Protein AF-A0A9P5TQJ9-F1 (afdb_monomer)

pLDDT: mean 86.3, std 13.26, range [35.81, 98.31]

Radius of gyration: 20.17 Å; Cα contacts (8 Å, |Δi|>4): 856; chains: 1; bounding box: 56×50×50 Å

Mean predicted aligned error: 6.72 Å

Solvent-accessible surface area (backbone atoms only — not comparable to full-atom values): 18421 Å² total; per-residue (Å²): 131,64,46,36,94,68,58,74,77,64,55,77,52,67,45,72,40,75,73,76,67,85,83,58,85,72,70,87,75,67,62,39,97,83,69,62,60,74,38,77,38,71,41,44,73,37,80,59,62,85,91,65,59,46,37,65,72,21,63,38,71,38,79,60,60,97,78,39,57,17,37,34,40,31,30,25,38,18,59,87,44,38,32,36,39,35,28,37,30,38,52,76,47,65,51,38,33,37,46,70,48,60,42,63,50,85,69,30,60,35,52,43,19,46,42,73,80,49,84,53,27,29,39,30,14,16,46,39,72,51,66,70,64,30,69,74,66,68,51,47,60,5,31,30,19,36,39,34,45,40,64,83,90,38,57,51,75,58,23,54,67,46,73,47,78,22,37,74,55,42,45,46,22,27,27,85,46,33,10,18,43,95,70,16,26,39,37,35,56,41,68,40,89,90,76,58,29,51,78,43,75,77,48,71,48,79,50,84,27,29,38,34,30,58,36,79,31,61,35,63,85,74,55,78,64,63,26,38,27,38,6,11,27,64,50,66,71,33,46,55,34,41,76,65,68,42,88,89,49,51,22,33,18,37,26,32,34,40,37,59,31,94,86,40,83,64,62,46,58,78,48,29,77,89,39,97,76,30,58,39,82,69,36,83,50,52,41,69,36,32,40,53,39,72,76,46,77,31,69,13,43,56,94,79,72,31,52,22,32,24,37,38,39,48,59,41,43,86,76,52,34,34,39,36,32,26,63,90,29,92,77,43,63,48,79,49,69,64,78,80,77,80,126

Structure (mmCIF, N/CA/C/O backbone):
data_AF-A0A9P5TQJ9-F1
#
_entry.id   AF-A0A9P5TQJ9-F1
#
loop_
_atom_site.group_PDB
_atom_site.id
_atom_site.type_symbol
_atom_site.label_atom_id
_atom_site.label_alt_id
_atom_site.label_comp_id
_atom_site.label_asym_id
_atom_site.label_entity_id
_atom_site.label_seq_id
_atom_site.pdbx_PDB_ins_code
_atom_site.Cartn_x
_atom_site.Cartn_y
_atom_site.Cartn_z
_atom_site.occupancy
_atom_site.B_iso_or_equiv
_atom_site.auth_seq_id
_atom_site.auth_comp_id
_atom_site.auth_asym_id
_atom_site.auth_atom_id
_atom_site.pdbx_PDB_model_num
ATOM 1 N N . MET A 1 1 ? 7.066 -13.370 4.641 1.00 54.25 1 MET A N 1
ATOM 2 C CA . MET A 1 1 ? 7.921 -12.412 3.909 1.00 54.25 1 MET A CA 1
ATOM 3 C C . MET A 1 1 ? 8.909 -13.192 3.064 1.00 54.25 1 MET A C 1
ATOM 5 O O . MET A 1 1 ? 9.333 -14.256 3.507 1.00 54.25 1 MET A O 1
ATOM 9 N N . GLY A 1 2 ? 9.143 -12.746 1.828 1.00 53.50 2 GLY A N 1
ATOM 10 C CA . GLY A 1 2 ? 9.875 -13.510 0.815 1.00 53.50 2 GLY A CA 1
ATOM 11 C C . GLY A 1 2 ? 11.379 -13.680 1.097 1.00 53.50 2 GLY A C 1
ATOM 12 O O . GLY A 1 2 ? 11.875 -13.191 2.112 1.00 53.50 2 GLY A O 1
ATOM 13 N N . PRO A 1 3 ? 12.120 -14.342 0.191 1.00 61.22 3 PRO A N 1
ATOM 14 C CA . PRO A 1 3 ? 11.622 -15.013 -1.011 1.00 61.22 3 PRO A CA 1
ATOM 15 C C . PRO A 1 3 ? 10.726 -16.222 -0.696 1.00 61.22 3 PRO A C 1
ATOM 17 O O . PRO A 1 3 ? 10.911 -16.914 0.307 1.00 61.22 3 PRO A O 1
ATOM 20 N N . LEU A 1 4 ? 9.720 -16.462 -1.538 1.00 65.81 4 LEU A N 1
ATOM 21 C CA . LEU A 1 4 ? 8.783 -17.572 -1.348 1.00 65.81 4 LEU A CA 1
ATOM 22 C C . LEU A 1 4 ? 9.455 -18.921 -1.629 1.00 65.81 4 LEU A C 1
ATOM 24 O O . LEU A 1 4 ? 10.101 -19.095 -2.660 1.00 65.81 4 LEU A O 1
ATOM 28 N N . LYS A 1 5 ? 9.260 -19.892 -0.724 1.00 70.12 5 LYS A N 1
ATOM 29 C CA . LYS A 1 5 ? 9.723 -21.279 -0.920 1.00 70.12 5 LYS A CA 1
ATOM 30 C C . LYS A 1 5 ? 8.962 -21.985 -2.043 1.00 70.12 5 LYS A C 1
ATOM 32 O O . LYS A 1 5 ? 9.574 -22.726 -2.804 1.00 70.12 5 LYS A O 1
ATOM 37 N N . ASP A 1 6 ? 7.655 -21.741 -2.133 1.00 79.12 6 ASP A N 1
ATOM 38 C CA . ASP A 1 6 ? 6.818 -22.147 -3.261 1.00 79.12 6 ASP A CA 1
ATOM 39 C C . ASP A 1 6 ? 6.126 -20.904 -3.842 1.00 79.12 6 ASP A C 1
ATOM 41 O O . ASP A 1 6 ? 5.264 -20.318 -3.183 1.00 79.12 6 ASP A O 1
ATOM 45 N N . PRO A 1 7 ? 6.525 -20.452 -5.040 1.00 79.56 7 PRO A N 1
ATOM 46 C CA . PRO A 1 7 ? 5.899 -19.331 -5.727 1.00 79.56 7 PRO A CA 1
ATOM 47 C C . PRO A 1 7 ? 4.643 -19.745 -6.520 1.00 79.56 7 PRO A C 1
ATOM 49 O O . PRO A 1 7 ? 4.147 -18.973 -7.340 1.00 79.56 7 PRO A O 1
ATOM 52 N N . ASN A 1 8 ? 4.115 -20.957 -6.343 1.00 84.19 8 ASN A N 1
ATOM 53 C CA . ASN A 1 8 ? 2.873 -21.368 -6.989 1.00 84.19 8 ASN A CA 1
ATOM 54 C C . ASN A 1 8 ? 1.696 -21.361 -5.999 1.00 84.19 8 ASN A C 1
ATOM 56 O O . ASN A 1 8 ? 1.835 -21.860 -4.885 1.00 84.19 8 ASN A O 1
ATOM 60 N N . PRO A 1 9 ? 0.515 -20.853 -6.407 1.00 85.50 9 PRO A N 1
ATOM 61 C CA . PRO A 1 9 ? 0.234 -20.170 -7.673 1.00 85.50 9 PRO A CA 1
ATOM 62 C C . PRO A 1 9 ? 0.862 -18.765 -7.741 1.00 85.50 9 PRO A C 1
ATOM 64 O O . PRO A 1 9 ? 1.217 -18.163 -6.728 1.00 85.50 9 PRO A O 1
ATOM 67 N N . ARG A 1 10 ? 0.962 -18.216 -8.959 1.00 88.38 10 ARG A N 1
ATOM 68 C CA . ARG A 1 10 ? 1.322 -16.804 -9.153 1.00 88.38 10 ARG A CA 1
ATOM 69 C C . ARG A 1 10 ? 0.185 -15.906 -8.671 1.00 88.38 10 ARG A C 1
ATOM 71 O O . ARG A 1 10 ? -0.985 -16.189 -8.936 1.00 88.38 10 ARG A O 1
ATOM 78 N N . GLY A 1 11 ? 0.546 -14.796 -8.045 1.00 90.44 11 GLY A N 1
ATOM 79 C CA . GLY A 1 11 ? -0.356 -13.692 -7.758 1.00 90.44 11 GLY A CA 1
ATOM 80 C C . GLY A 1 11 ? -0.853 -12.986 -9.024 1.00 90.44 11 GLY A C 1
ATOM 81 O O . GLY A 1 11 ? -0.686 -13.438 -10.164 1.00 90.44 11 GLY A O 1
ATOM 82 N N . GLY A 1 12 ? -1.503 -11.847 -8.830 1.00 93.25 12 GLY A N 1
ATOM 83 C CA . GLY A 1 12 ? -2.049 -11.053 -9.922 1.00 93.25 12 GLY A CA 1
ATOM 84 C C . GLY A 1 12 ? -2.355 -9.632 -9.490 1.00 93.25 12 GLY A C 1
ATOM 85 O O . GLY A 1 12 ? -2.209 -9.280 -8.325 1.00 93.25 12 GLY A O 1
ATOM 86 N N . LEU A 1 13 ? -2.778 -8.828 -10.458 1.00 95.25 13 LEU A N 1
ATOM 87 C CA . LEU A 1 13 ? -3.356 -7.513 -10.221 1.00 95.25 13 LEU A CA 1
ATOM 88 C C . LEU A 1 13 ? -4.794 -7.518 -10.733 1.00 95.25 13 LEU A C 1
ATOM 90 O O . LEU A 1 13 ? -5.116 -8.223 -11.695 1.00 95.25 13 LEU A O 1
ATOM 94 N N . TRP A 1 14 ? -5.649 -6.721 -10.103 1.00 94.31 14 TRP A N 1
ATOM 95 C CA . TRP A 1 14 ? -7.042 -6.557 -10.497 1.00 94.31 14 TRP A CA 1
ATOM 96 C C . TRP A 1 14 ? -7.367 -5.075 -10.643 1.00 94.31 14 TRP A C 1
ATOM 98 O O . TRP A 1 14 ? -6.961 -4.255 -9.826 1.00 94.31 14 TRP A O 1
ATOM 108 N N . LEU A 1 15 ? -8.119 -4.749 -11.688 1.00 93.31 15 LEU A N 1
ATOM 109 C CA . LEU A 1 15 ? -8.736 -3.452 -11.902 1.00 93.31 15 LEU A CA 1
ATOM 110 C C . LEU A 1 15 ? -10.174 -3.513 -11.386 1.00 93.31 15 LEU A C 1
ATOM 112 O O . LEU A 1 15 ? -10.964 -4.324 -11.867 1.00 93.31 15 LEU A O 1
ATOM 116 N N . TYR A 1 16 ? -10.527 -2.635 -10.455 1.00 90.88 16 TYR A N 1
ATOM 117 C CA . TYR A 1 16 ? -11.914 -2.399 -10.069 1.00 90.88 16 TYR A CA 1
ATOM 118 C C . TYR A 1 16 ? -12.343 -1.024 -10.566 1.00 90.88 16 TYR A C 1
ATOM 120 O O . TYR A 1 16 ? -11.619 -0.045 -10.398 1.00 90.88 16 TYR A O 1
ATOM 128 N N . VAL A 1 17 ? -13.528 -0.949 -11.166 1.00 87.31 17 VAL A N 1
ATOM 129 C CA . VAL A 1 17 ? -14.106 0.307 -11.643 1.00 87.31 17 VAL A CA 1
ATOM 130 C C . VAL A 1 17 ? -15.486 0.477 -11.020 1.00 87.31 17 VAL A C 1
ATOM 132 O O . VAL A 1 17 ? -16.352 -0.348 -11.300 1.00 87.31 17 VAL A O 1
ATOM 135 N N . PRO A 1 18 ? -15.729 1.503 -10.190 1.00 84.62 18 PRO A N 1
ATOM 136 C CA . PRO A 1 18 ? -17.051 1.728 -9.616 1.00 84.62 18 PRO A CA 1
ATOM 137 C C . PRO A 1 18 ? -18.048 2.213 -10.673 1.00 84.62 18 PRO A C 1
ATOM 139 O O . PRO A 1 18 ? -17.688 2.956 -11.589 1.00 84.62 18 PRO A O 1
ATOM 142 N N . SER A 1 19 ? -19.321 1.844 -10.522 1.00 79.44 19 SER A N 1
ATOM 143 C CA . SER A 1 19 ? -20.393 2.511 -11.273 1.00 79.44 19 SER A CA 1
ATOM 144 C C . SER A 1 19 ? -20.504 3.970 -10.832 1.00 79.44 19 SER A C 1
ATOM 146 O O . SER A 1 19 ? -20.516 4.250 -9.632 1.00 79.44 19 SER A O 1
ATOM 148 N N . ARG A 1 20 ? -20.622 4.895 -11.789 1.00 70.75 20 ARG A N 1
ATOM 149 C CA . ARG A 1 20 ? -20.921 6.309 -11.519 1.00 70.75 20 ARG A CA 1
ATOM 150 C C . ARG A 1 20 ? -22.406 6.595 -11.726 1.00 70.75 20 ARG A C 1
ATOM 152 O O . ARG A 1 20 ? -23.058 5.942 -12.543 1.00 70.75 20 ARG A O 1
ATOM 159 N N . ASN A 1 21 ? -22.946 7.548 -10.970 1.00 60.72 21 ASN A N 1
ATOM 160 C CA . ASN A 1 21 ? -24.346 7.941 -11.095 1.00 60.72 21 ASN A CA 1
ATOM 161 C C . ASN A 1 21 ? -24.578 8.631 -12.447 1.00 60.72 21 ASN A C 1
ATOM 163 O O . ASN A 1 21 ? -23.788 9.465 -12.878 1.00 60.72 21 ASN A O 1
ATOM 167 N N . ALA A 1 22 ? -25.697 8.317 -13.105 1.00 48.84 22 ALA A N 1
ATOM 168 C CA . ALA A 1 22 ? -26.040 8.830 -14.438 1.00 48.84 22 ALA A CA 1
ATOM 169 C C . ALA A 1 22 ? -26.200 10.368 -14.522 1.00 48.84 22 ALA A C 1
ATOM 171 O O . ALA A 1 22 ? -26.330 10.910 -15.617 1.00 48.84 22 ALA A O 1
ATOM 172 N N . SER A 1 23 ? -26.213 11.065 -13.382 1.00 48.12 23 SER A N 1
ATOM 173 C CA . SER A 1 23 ? -26.267 12.526 -13.275 1.00 48.12 23 SER A CA 1
ATOM 174 C C . SER A 1 23 ? -24.956 13.225 -13.650 1.00 48.12 23 SER A C 1
ATOM 176 O O . SER A 1 23 ? -24.989 14.408 -13.990 1.00 48.12 23 SER A O 1
ATOM 178 N N . ASP A 1 24 ? -23.828 12.510 -13.657 1.00 52.50 24 ASP A N 1
ATOM 179 C CA . ASP A 1 24 ? -22.530 13.040 -14.084 1.00 52.50 24 ASP A CA 1
ATOM 180 C C . ASP A 1 24 ? -22.431 12.924 -15.612 1.00 52.50 24 ASP A C 1
ATOM 182 O O . ASP A 1 24 ? -21.829 12.007 -16.172 1.00 52.50 24 ASP A O 1
ATOM 186 N N . GLY A 1 25 ? -23.134 13.831 -16.298 1.00 42.53 25 GLY A N 1
ATOM 187 C CA . GLY A 1 25 ? -23.476 13.806 -17.728 1.00 42.53 25 GLY A CA 1
ATOM 188 C C . GLY A 1 25 ? -22.327 13.847 -18.750 1.00 42.53 25 GLY A C 1
ATOM 189 O O . GLY A 1 25 ? -22.516 14.389 -19.835 1.00 42.53 25 GLY A O 1
ATOM 190 N N . ASN A 1 26 ? -21.150 13.294 -18.447 1.00 47.53 26 ASN A N 1
ATOM 191 C CA . ASN A 1 26 ? -20.015 13.196 -19.371 1.00 47.53 26 ASN A CA 1
ATOM 192 C C . ASN A 1 26 ? -19.161 11.910 -19.239 1.00 47.53 26 ASN A C 1
ATOM 194 O O . ASN A 1 26 ? -18.143 11.780 -19.922 1.00 47.53 26 ASN A O 1
ATOM 198 N N . ASP A 1 27 ? -19.555 10.942 -18.406 1.00 47.06 27 ASP A N 1
ATOM 199 C CA . ASP A 1 27 ? -18.622 9.927 -17.882 1.00 47.06 27 ASP A CA 1
ATOM 200 C C . ASP A 1 27 ? -18.473 8.617 -18.670 1.00 47.06 27 ASP A C 1
ATOM 202 O O . ASP A 1 27 ? -17.636 7.774 -18.343 1.00 47.06 27 ASP A O 1
ATOM 206 N N . SER A 1 28 ? -19.183 8.444 -19.784 1.00 45.28 28 SER A N 1
ATOM 207 C CA . SER A 1 28 ? -19.053 7.248 -20.630 1.00 45.28 28 SER A CA 1
ATOM 208 C C . SER A 1 28 ? -17.790 7.226 -21.511 1.00 45.28 28 SER A C 1
ATOM 210 O O . SER A 1 28 ? -17.712 6.423 -22.439 1.00 45.28 28 SER A O 1
ATOM 212 N N . LYS A 1 29 ? -16.816 8.124 -21.291 1.00 49.47 29 LYS A N 1
ATOM 213 C CA . LYS A 1 29 ? -15.709 8.367 -22.238 1.00 49.47 29 LYS A CA 1
ATOM 214 C C . LYS A 1 29 ? -14.345 7.782 -21.860 1.00 49.47 29 LYS A C 1
ATOM 216 O O . LYS A 1 29 ? -13.465 7.781 -22.716 1.00 49.47 29 LYS A O 1
ATOM 221 N N . TYR A 1 30 ? -14.161 7.275 -20.639 1.00 50.28 30 TYR A N 1
ATOM 222 C CA . TYR A 1 30 ? -12.831 6.852 -20.155 1.00 50.28 30 TYR A CA 1
ATOM 223 C C . TYR A 1 30 ? -12.693 5.362 -19.848 1.00 50.28 30 TYR A C 1
ATOM 225 O O . TYR A 1 30 ? -11.587 4.887 -19.610 1.00 50.28 30 TYR A O 1
ATOM 233 N N . LEU A 1 31 ? -13.790 4.608 -19.882 1.00 54.88 31 LEU A N 1
ATOM 234 C CA . LEU A 1 31 ? -13.743 3.162 -19.729 1.00 54.88 31 LEU A CA 1
ATOM 235 C C . LEU A 1 31 ? -13.798 2.537 -21.113 1.00 54.88 31 LEU A C 1
ATOM 237 O O . LEU A 1 31 ? -14.766 2.725 -21.851 1.00 54.88 31 LEU A O 1
ATOM 241 N N . ALA A 1 32 ? -12.753 1.792 -21.472 1.00 59.97 32 ALA A N 1
ATOM 242 C CA . ALA A 1 32 ? -12.810 0.915 -22.629 1.00 59.97 32 ALA A CA 1
ATOM 243 C C . ALA A 1 32 ? -14.107 0.091 -22.556 1.00 59.97 32 ALA A C 1
ATOM 245 O O . ALA A 1 32 ? -14.431 -0.455 -21.501 1.00 59.97 32 ALA A O 1
ATOM 246 N N . SER A 1 33 ? -14.832 -0.031 -23.671 1.00 57.88 33 SER A N 1
ATOM 247 C CA . SER A 1 33 ? -16.175 -0.638 -23.763 1.00 57.88 33 SER A CA 1
ATOM 248 C C . SER A 1 33 ? -16.294 -2.089 -23.261 1.00 57.88 33 SER A C 1
ATOM 250 O O . SER A 1 33 ? -17.381 -2.659 -23.263 1.00 57.88 33 SER A O 1
ATOM 252 N N . LYS A 1 34 ? -15.181 -2.698 -22.837 1.00 68.69 34 LYS A N 1
ATOM 253 C CA . LYS A 1 34 ? -15.066 -4.066 -22.324 1.00 68.69 34 LYS A CA 1
ATOM 254 C C . LYS A 1 34 ? -14.910 -4.162 -20.799 1.00 68.69 34 LYS A C 1
ATOM 256 O O . LYS A 1 34 ? -14.865 -5.277 -20.288 1.00 68.69 34 LYS A O 1
ATOM 261 N N . VAL A 1 35 ? -14.819 -3.049 -20.068 1.00 83.38 35 VAL A N 1
ATOM 262 C CA . VAL A 1 35 ? -14.685 -3.065 -18.601 1.00 83.38 35 VAL A CA 1
ATOM 263 C C . VAL A 1 35 ? -16.057 -2.902 -17.956 1.00 83.38 35 VAL A C 1
ATOM 265 O O . VAL A 1 35 ? -16.675 -1.846 -18.052 1.00 83.38 35 VAL A O 1
ATOM 268 N N . ALA A 1 36 ? -16.540 -3.956 -17.297 1.00 86.31 36 ALA A N 1
ATOM 269 C CA . ALA A 1 36 ? -17.788 -3.898 -16.540 1.00 86.31 36 ALA A CA 1
ATOM 270 C C . ALA A 1 36 ? -17.582 -3.150 -15.215 1.00 86.31 36 ALA A C 1
ATOM 272 O O . ALA A 1 36 ? -16.654 -3.467 -14.471 1.00 86.31 36 ALA A O 1
ATOM 273 N N . ALA A 1 37 ? -18.455 -2.196 -14.906 1.00 86.94 37 ALA A N 1
ATOM 274 C CA . ALA A 1 37 ? -18.441 -1.523 -13.614 1.00 86.94 37 ALA A CA 1
ATOM 275 C C . ALA A 1 37 ? -18.831 -2.478 -12.468 1.00 86.94 37 ALA A C 1
ATOM 277 O O . ALA A 1 37 ? -19.449 -3.520 -12.688 1.00 86.94 37 ALA A O 1
ATOM 278 N N . ASP A 1 38 ? -18.437 -2.113 -11.250 1.00 86.94 38 ASP A N 1
ATOM 279 C CA . ASP A 1 38 ? -18.643 -2.844 -9.998 1.00 86.94 38 ASP A CA 1
ATOM 280 C C . ASP A 1 38 ? -18.170 -4.306 -10.020 1.00 86.94 38 ASP A C 1
ATOM 282 O O . ASP A 1 38 ? -18.688 -5.172 -9.314 1.00 86.94 38 ASP A O 1
ATOM 286 N N . LYS A 1 39 ? -17.156 -4.592 -10.839 1.00 88.75 39 LYS A N 1
ATOM 287 C CA . LYS A 1 39 ? -16.542 -5.911 -10.948 1.00 88.75 39 LYS A CA 1
ATOM 288 C C . LYS A 1 39 ? -15.027 -5.783 -10.996 1.00 88.75 39 LYS A C 1
ATOM 290 O O . LYS A 1 39 ? -14.492 -4.927 -11.695 1.00 88.75 39 LYS A O 1
ATOM 295 N N . ALA A 1 40 ? -14.340 -6.669 -10.278 1.00 91.12 40 ALA A N 1
ATOM 296 C CA . ALA A 1 40 ? -12.896 -6.814 -10.386 1.00 91.12 40 ALA A CA 1
ATOM 297 C C . ALA A 1 40 ? -12.531 -7.549 -11.687 1.00 91.12 40 ALA A C 1
ATOM 299 O O . ALA A 1 40 ? -13.033 -8.641 -11.969 1.00 91.12 40 ALA A O 1
ATOM 300 N N . HIS A 1 41 ? -11.625 -6.965 -12.465 1.00 93.00 41 HIS A N 1
ATOM 301 C CA . HIS A 1 41 ? -11.097 -7.522 -13.708 1.00 93.00 41 HIS A CA 1
ATOM 302 C C . HIS A 1 41 ? -9.629 -7.846 -13.525 1.00 93.00 41 HIS A C 1
ATOM 304 O O . HIS A 1 41 ? -8.830 -6.961 -13.233 1.00 93.00 41 HIS A O 1
ATOM 310 N N . ARG A 1 42 ? -9.252 -9.110 -13.711 1.00 94.31 42 ARG A N 1
ATOM 311 C CA . ARG A 1 42 ? -7.845 -9.498 -13.625 1.00 94.31 42 ARG A CA 1
ATOM 312 C C . ARG A 1 42 ? -7.052 -8.826 -14.747 1.00 94.31 42 ARG A C 1
ATOM 314 O O . ARG A 1 42 ? -7.423 -8.926 -15.916 1.00 94.31 42 ARG A O 1
ATOM 321 N N . ILE A 1 43 ? -5.954 -8.176 -14.387 1.00 96.00 43 ILE A N 1
ATOM 322 C CA . ILE A 1 43 ? -5.026 -7.563 -15.331 1.00 96.00 43 ILE A CA 1
ATOM 323 C C . ILE A 1 43 ? -4.161 -8.660 -15.951 1.00 96.00 43 ILE A C 1
ATOM 325 O O . ILE A 1 43 ? -3.599 -9.506 -15.253 1.00 96.00 43 ILE A O 1
ATOM 329 N N . THR A 1 44 ? -4.057 -8.640 -17.277 1.00 96.56 44 THR A N 1
ATOM 330 C CA . THR A 1 44 ? -3.154 -9.515 -18.028 1.00 96.56 44 THR A CA 1
ATOM 331 C C . THR A 1 44 ? -1.811 -8.825 -18.209 1.00 96.56 44 THR A C 1
ATOM 333 O O . THR A 1 44 ? -1.762 -7.689 -18.680 1.00 96.56 44 THR A O 1
ATOM 336 N N . PHE A 1 45 ? -0.718 -9.516 -17.891 1.00 97.19 45 PHE A N 1
ATOM 337 C CA . PHE A 1 45 ? 0.621 -8.981 -18.122 1.00 97.19 45 PHE A CA 1
ATOM 338 C C . PHE A 1 45 ? 1.087 -9.266 -19.546 1.00 97.19 45 PHE A C 1
ATOM 340 O O . PHE A 1 45 ? 1.062 -10.409 -20.005 1.00 97.19 45 PHE A O 1
ATOM 347 N N . LYS A 1 46 ? 1.520 -8.219 -20.244 1.00 97.94 46 LYS A N 1
ATOM 348 C CA . LYS A 1 46 ? 2.175 -8.301 -21.552 1.00 97.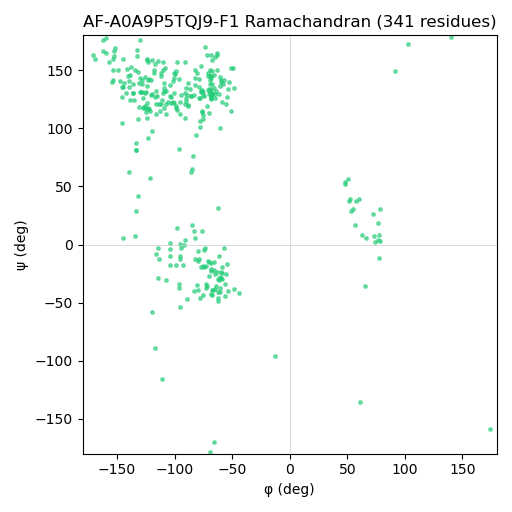94 46 LYS A CA 1
ATOM 349 C C . LYS A 1 46 ? 3.674 -8.171 -21.358 1.00 97.94 46 LYS A C 1
ATOM 351 O O . LYS A 1 46 ? 4.112 -7.406 -20.505 1.00 97.94 46 LYS A O 1
ATOM 356 N N . ASN A 1 47 ? 4.445 -8.909 -22.151 1.00 96.75 47 ASN A N 1
ATOM 357 C CA . ASN A 1 47 ? 5.911 -8.878 -22.131 1.00 96.75 47 ASN A CA 1
ATOM 358 C C . ASN A 1 47 ? 6.540 -9.183 -20.758 1.00 96.75 47 ASN A C 1
ATOM 360 O O . ASN A 1 47 ? 7.719 -8.910 -20.555 1.00 96.75 47 ASN A O 1
ATOM 364 N N . TYR A 1 48 ? 5.780 -9.767 -19.823 1.00 96.06 48 TYR A N 1
ATOM 365 C CA . TYR A 1 48 ? 6.333 -10.200 -18.545 1.00 96.06 48 TYR A CA 1
ATOM 366 C C . TYR A 1 48 ? 7.281 -11.381 -18.783 1.00 96.06 48 TYR A C 1
ATOM 368 O O . TYR A 1 48 ? 6.869 -12.325 -19.469 1.00 96.06 48 TYR A O 1
ATOM 376 N N . PRO A 1 49 ? 8.525 -11.352 -18.273 1.00 93.19 49 PRO A N 1
ATOM 377 C CA . PRO A 1 49 ? 9.521 -12.342 -18.650 1.00 93.19 49 PRO A CA 1
ATOM 378 C C . PRO A 1 49 ? 9.092 -13.769 -18.302 1.00 93.19 49 PRO A C 1
ATOM 380 O O . PRO A 1 49 ? 8.523 -14.045 -17.240 1.00 93.19 49 PRO A O 1
ATOM 383 N N . GLU A 1 50 ? 9.376 -14.699 -19.212 1.00 90.69 50 GLU A N 1
ATOM 384 C CA . GLU A 1 50 ? 9.119 -16.115 -18.976 1.00 90.69 50 GLU A CA 1
ATOM 385 C C . GLU A 1 50 ? 9.909 -16.601 -17.750 1.00 90.69 50 GLU A C 1
ATOM 387 O O . GLU A 1 50 ? 11.031 -16.171 -17.494 1.00 90.69 50 GLU A O 1
ATOM 392 N N . GLY A 1 51 ? 9.298 -17.474 -16.948 1.00 86.75 51 GLY A N 1
ATOM 393 C CA . GLY A 1 51 ? 9.920 -17.996 -15.728 1.00 86.75 51 GLY A CA 1
ATOM 394 C C . GLY A 1 51 ? 9.923 -17.050 -14.519 1.00 86.75 51 GLY A C 1
ATOM 395 O O . GLY A 1 51 ? 10.148 -17.535 -13.415 1.00 86.75 51 GLY A O 1
ATOM 396 N N . HIS A 1 52 ? 9.597 -15.759 -14.668 1.00 90.06 52 HIS A N 1
ATOM 397 C CA . HIS A 1 52 ? 9.469 -14.860 -13.516 1.00 90.06 52 HIS A CA 1
ATOM 398 C C . HIS A 1 52 ? 8.228 -15.194 -12.677 1.00 90.06 52 HIS A C 1
ATOM 400 O O . HIS A 1 52 ? 7.128 -15.381 -13.208 1.00 90.06 52 HIS A O 1
ATOM 406 N N . ASP A 1 53 ? 8.400 -15.244 -11.358 1.00 91.50 53 ASP A N 1
ATOM 407 C CA . ASP A 1 53 ? 7.292 -15.327 -10.409 1.00 91.50 53 ASP A CA 1
ATOM 408 C C . ASP A 1 53 ? 6.719 -13.943 -10.142 1.00 91.50 53 ASP A C 1
ATOM 410 O O . ASP A 1 53 ? 7.454 -12.960 -10.155 1.00 91.50 53 ASP A O 1
ATOM 414 N N . PHE A 1 54 ? 5.425 -13.875 -9.839 1.00 94.06 54 PHE A N 1
ATOM 415 C CA . PHE A 1 54 ? 4.776 -12.620 -9.492 1.00 94.06 54 PHE A CA 1
ATOM 416 C C . PHE A 1 54 ? 3.942 -12.780 -8.224 1.00 94.06 54 PHE A C 1
ATOM 418 O O . PHE A 1 54 ? 2.885 -13.408 -8.254 1.00 94.06 54 PHE A O 1
ATOM 425 N N . HIS A 1 55 ? 4.413 -12.194 -7.128 1.00 93.00 55 HIS A N 1
ATOM 426 C CA . HIS A 1 55 ? 3.796 -12.184 -5.802 1.00 93.00 55 HIS A CA 1
ATOM 427 C C . HIS A 1 55 ? 3.832 -10.755 -5.277 1.00 93.00 55 HIS A C 1
ATOM 429 O O . HIS A 1 55 ? 4.769 -10.381 -4.563 1.00 93.00 55 HIS A O 1
ATOM 435 N N . PRO A 1 56 ? 2.866 -9.928 -5.711 1.00 93.44 56 PRO A N 1
ATOM 436 C CA . PRO A 1 56 ? 2.878 -8.516 -5.396 1.00 93.44 56 PRO A CA 1
ATOM 437 C C . PRO A 1 56 ? 2.599 -8.292 -3.908 1.00 93.44 56 PRO A C 1
ATOM 439 O O . PRO A 1 56 ? 1.793 -9.010 -3.315 1.00 93.44 56 PRO A O 1
ATOM 442 N N . LEU A 1 57 ? 3.240 -7.276 -3.332 1.00 89.75 57 LEU A N 1
ATOM 443 C CA . LEU A 1 57 ? 2.957 -6.781 -1.985 1.00 89.75 57 LEU A CA 1
ATOM 444 C C . LEU A 1 57 ? 2.464 -5.328 -2.058 1.00 89.75 57 LEU A C 1
ATOM 446 O O . LEU A 1 57 ? 1.266 -5.095 -2.201 1.00 89.75 57 LEU A O 1
ATOM 450 N N . GLY A 1 58 ? 3.374 -4.352 -2.023 1.00 90.62 58 GLY A N 1
ATOM 451 C CA . GLY A 1 58 ? 3.051 -2.937 -2.199 1.00 90.62 58 GLY A CA 1
ATOM 452 C C . GLY A 1 58 ? 2.926 -2.546 -3.669 1.00 90.62 58 GLY A C 1
ATOM 453 O O . GLY A 1 58 ? 3.750 -2.930 -4.501 1.00 90.62 58 GLY A O 1
ATOM 454 N N . ILE A 1 59 ? 1.906 -1.753 -3.996 1.00 93.94 59 ILE A N 1
ATOM 455 C CA . ILE A 1 59 ? 1.641 -1.271 -5.356 1.00 93.94 59 ILE A CA 1
ATOM 456 C C . ILE A 1 59 ? 1.416 0.237 -5.309 1.00 93.94 59 ILE A C 1
ATOM 458 O O . ILE A 1 59 ? 0.713 0.736 -4.434 1.00 93.94 59 ILE A O 1
ATOM 462 N N . ALA A 1 60 ? 1.969 0.958 -6.280 1.00 94.38 60 ALA A N 1
ATOM 463 C CA . ALA A 1 60 ? 1.656 2.361 -6.497 1.00 94.38 60 ALA A CA 1
ATOM 464 C C . ALA A 1 60 ? 1.512 2.657 -7.991 1.00 94.38 60 ALA A C 1
ATOM 466 O O . ALA A 1 60 ? 2.192 2.062 -8.830 1.00 94.38 60 ALA A O 1
ATOM 467 N N . ILE A 1 61 ? 0.614 3.581 -8.325 1.00 94.81 61 ILE A N 1
ATOM 468 C CA . ILE A 1 61 ? 0.308 3.954 -9.704 1.00 94.81 61 ILE A CA 1
ATOM 469 C C . ILE A 1 61 ? 0.378 5.469 -9.868 1.00 94.81 61 ILE A C 1
ATOM 471 O O . ILE A 1 61 ? -0.198 6.219 -9.083 1.00 94.81 61 ILE A O 1
ATOM 475 N N . TRP A 1 62 ? 1.089 5.921 -10.898 1.00 94.81 62 TRP A N 1
ATOM 476 C CA . TRP A 1 62 ? 1.063 7.309 -11.333 1.00 94.81 62 TRP A CA 1
ATOM 477 C C . TRP A 1 62 ? -0.111 7.498 -12.300 1.00 94.81 62 TRP A C 1
ATOM 479 O O . TRP A 1 62 ? -0.232 6.728 -13.266 1.00 94.81 62 TRP A O 1
ATOM 489 N N . PRO A 1 63 ? -0.994 8.484 -12.070 1.00 91.25 63 PRO A N 1
ATOM 490 C CA . PRO A 1 63 ? -2.209 8.633 -12.857 1.00 91.25 63 PRO A CA 1
ATOM 491 C C . PRO A 1 63 ? -1.909 8.931 -14.329 1.00 91.25 63 PRO A C 1
ATOM 493 O O . PRO A 1 63 ? -0.909 9.559 -14.679 1.00 91.25 63 PRO A O 1
ATOM 496 N N . SER A 1 64 ? -2.814 8.480 -15.196 1.00 89.25 64 SER A N 1
ATOM 497 C CA . SER A 1 64 ? -2.819 8.846 -16.609 1.00 89.25 64 SER A CA 1
ATOM 498 C C . SER A 1 64 ? -3.166 10.326 -16.742 1.00 89.25 64 SER A C 1
ATOM 500 O O . SER A 1 64 ? -4.166 10.789 -16.195 1.00 89.25 64 SER A O 1
ATOM 502 N N . LEU A 1 65 ? -2.353 11.066 -17.493 1.00 87.69 65 LEU A N 1
ATO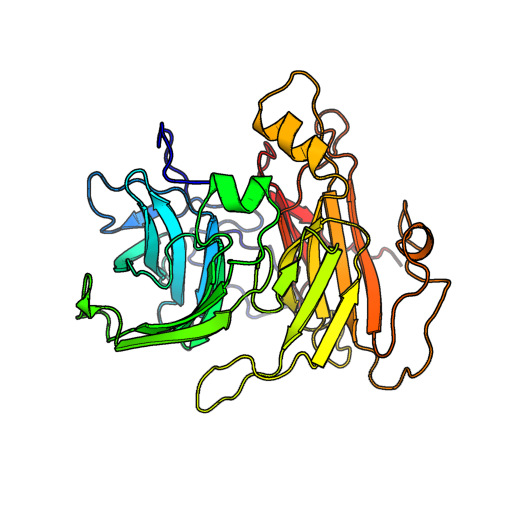M 503 C CA . LEU A 1 65 ? -2.593 12.470 -17.811 1.00 87.69 65 LEU A CA 1
ATOM 504 C C . LEU A 1 65 ? -2.706 12.617 -19.327 1.00 87.69 65 LEU A C 1
ATOM 506 O O . LEU A 1 65 ? -1.863 12.114 -20.068 1.00 87.69 65 LEU A O 1
ATOM 510 N N . ALA A 1 66 ? -3.765 13.285 -19.794 1.00 85.88 66 ALA A N 1
ATOM 511 C CA . ALA A 1 66 ? -4.026 13.521 -21.219 1.00 85.88 66 ALA A CA 1
ATOM 512 C C . ALA A 1 66 ? -3.979 12.243 -22.095 1.00 85.88 66 ALA A C 1
ATOM 514 O O . ALA A 1 66 ? -3.491 12.267 -23.224 1.00 85.88 66 ALA A O 1
ATOM 515 N N . GLY A 1 67 ? -4.469 11.115 -21.564 1.00 84.38 67 GLY A N 1
ATOM 516 C CA . GLY A 1 67 ? -4.538 9.832 -22.275 1.00 84.38 67 GLY A CA 1
ATOM 517 C C . GLY A 1 67 ? -3.217 9.058 -22.356 1.00 84.38 67 GLY A C 1
ATOM 518 O O . GLY A 1 67 ? -3.187 7.990 -22.963 1.00 84.38 67 GLY A O 1
ATOM 519 N N . GLN A 1 68 ? -2.137 9.556 -21.745 1.00 89.69 68 GLN A N 1
ATOM 520 C CA . GLN A 1 68 ? -0.866 8.833 -21.673 1.00 89.69 68 GLN A CA 1
ATOM 521 C C . GLN A 1 68 ? -0.967 7.608 -20.752 1.00 89.69 68 GLN A C 1
ATOM 523 O O . GLN A 1 68 ? -1.739 7.642 -19.790 1.00 89.69 68 GLN A O 1
ATOM 528 N N . PRO A 1 69 ? -0.195 6.534 -20.988 1.00 93.38 69 PRO A N 1
ATOM 529 C CA . PRO A 1 69 ? -0.177 5.388 -20.089 1.00 93.38 69 PRO A CA 1
ATOM 530 C C . PRO A 1 69 ? 0.209 5.768 -18.652 1.00 93.38 69 PRO A C 1
ATOM 532 O O . PRO A 1 69 ? 1.103 6.583 -18.428 1.00 93.38 69 PRO A O 1
ATOM 535 N N . SER A 1 70 ? -0.446 5.140 -17.679 1.00 95.38 70 SER A N 1
ATOM 536 C CA . SER A 1 70 ? -0.044 5.191 -16.272 1.00 95.38 70 SER A CA 1
ATOM 537 C C . SER A 1 70 ? 1.235 4.393 -16.046 1.00 95.38 70 SER A C 1
ATOM 539 O O . SER A 1 70 ? 1.392 3.327 -16.638 1.00 95.38 70 SER A O 1
ATOM 541 N N . ASN A 1 71 ? 2.104 4.855 -15.143 1.00 97.19 71 ASN A N 1
ATOM 542 C CA . ASN A 1 71 ? 3.214 4.048 -14.627 1.00 97.19 71 ASN A CA 1
ATOM 543 C C . ASN A 1 71 ? 2.748 3.305 -13.376 1.00 97.19 71 ASN A C 1
ATOM 545 O O . ASN A 1 71 ? 2.338 3.939 -12.408 1.00 97.19 71 ASN A O 1
ATOM 549 N N . LEU A 1 72 ? 2.807 1.978 -13.396 1.00 97.50 72 LEU A N 1
ATOM 550 C CA . LEU A 1 72 ? 2.505 1.125 -12.253 1.00 97.50 72 LEU A CA 1
ATOM 551 C C . LEU A 1 72 ? 3.794 0.480 -11.754 1.00 97.50 72 LEU A C 1
ATOM 553 O O . LEU A 1 72 ? 4.536 -0.129 -12.523 1.00 97.50 72 LEU A O 1
ATOM 557 N N . TYR A 1 73 ? 4.023 0.575 -10.452 1.00 98.00 73 TYR A N 1
ATOM 558 C CA . TYR A 1 73 ? 5.123 -0.076 -9.760 1.00 98.00 73 TYR A CA 1
ATOM 559 C C . TYR A 1 73 ? 4.560 -1.066 -8.753 1.00 98.00 73 TYR A C 1
ATOM 561 O O . TYR A 1 73 ? 3.724 -0.703 -7.926 1.00 98.00 73 TYR A O 1
ATOM 569 N N . ALA A 1 74 ? 5.014 -2.313 -8.828 1.00 97.38 74 ALA A N 1
ATOM 570 C CA . ALA A 1 74 ? 4.630 -3.366 -7.900 1.00 97.38 74 ALA A CA 1
ATOM 571 C C . ALA A 1 74 ? 5.880 -3.966 -7.260 1.00 97.38 74 ALA A C 1
ATOM 573 O O . ALA A 1 74 ? 6.751 -4.490 -7.953 1.00 97.38 74 ALA A O 1
ATOM 574 N N . ILE A 1 75 ? 5.960 -3.918 -5.936 1.00 96.00 75 ILE A N 1
ATOM 575 C CA . ILE A 1 75 ? 6.914 -4.723 -5.178 1.00 96.00 75 ILE A CA 1
ATOM 576 C C . ILE A 1 75 ? 6.531 -6.184 -5.371 1.00 96.00 75 ILE A C 1
ATOM 578 O O . ILE A 1 75 ? 5.390 -6.556 -5.122 1.00 96.00 75 ILE A O 1
ATOM 582 N N . ASN A 1 76 ? 7.484 -7.002 -5.800 1.00 95.19 76 ASN A N 1
ATOM 583 C CA . ASN A 1 76 ? 7.310 -8.414 -6.097 1.00 95.19 76 ASN A CA 1
ATOM 584 C C . ASN A 1 76 ? 8.274 -9.247 -5.243 1.00 95.19 76 ASN A C 1
ATOM 586 O O . ASN A 1 76 ? 9.496 -9.143 -5.384 1.00 95.19 76 ASN A O 1
ATOM 590 N N . HIS A 1 77 ? 7.734 -10.097 -4.371 1.00 91.75 77 HIS A N 1
ATOM 591 C CA . HIS A 1 77 ? 8.506 -11.062 -3.586 1.00 91.75 77 HIS A CA 1
ATOM 592 C C . HIS A 1 77 ? 8.759 -12.353 -4.376 1.00 91.75 77 HIS A C 1
ATOM 594 O O . HIS A 1 77 ? 8.283 -13.430 -4.010 1.00 91.75 77 HIS A O 1
ATOM 600 N N . ALA A 1 78 ? 9.527 -12.245 -5.460 1.00 87.75 78 ALA A N 1
ATOM 601 C CA . ALA A 1 78 ? 9.898 -13.389 -6.288 1.00 87.75 78 ALA A CA 1
ATOM 602 C C . ALA A 1 78 ? 10.742 -14.423 -5.511 1.00 87.75 78 ALA A C 1
ATOM 604 O O . ALA A 1 78 ? 11.328 -14.117 -4.467 1.00 87.75 78 ALA A O 1
ATOM 605 N N . ARG A 1 79 ? 10.854 -15.656 -6.036 1.00 85.88 79 ARG A N 1
ATOM 606 C CA . ARG A 1 79 ? 11.575 -16.763 -5.368 1.00 85.88 79 ARG A CA 1
ATOM 607 C C . ARG A 1 79 ? 13.048 -16.494 -5.065 1.00 85.88 79 ARG A C 1
ATOM 609 O O . ARG A 1 79 ? 13.619 -17.156 -4.210 1.00 85.88 79 ARG A O 1
ATOM 616 N N . GLU A 1 80 ? 13.698 -15.601 -5.808 1.00 85.06 80 GLU A N 1
ATOM 617 C CA . GLU A 1 80 ? 15.134 -15.350 -5.635 1.00 85.06 80 GLU A CA 1
ATOM 618 C C . GLU A 1 80 ? 15.403 -14.152 -4.731 1.00 85.06 80 GLU A C 1
ATOM 620 O O . GLU A 1 80 ? 16.370 -14.152 -3.971 1.00 85.06 80 GLU A O 1
ATOM 625 N N . ARG A 1 81 ? 14.576 -13.109 -4.844 1.00 88.62 81 ARG A N 1
ATOM 626 C CA . ARG A 1 81 ? 14.716 -11.848 -4.114 1.00 88.62 81 ARG A CA 1
ATOM 627 C C . ARG A 1 81 ? 13.482 -10.972 -4.301 1.00 88.62 81 ARG A C 1
ATOM 629 O O . ARG A 1 81 ? 12.741 -11.127 -5.269 1.00 88.62 81 ARG A O 1
ATOM 636 N N . THR A 1 82 ? 13.347 -9.981 -3.429 1.00 92.06 82 THR A N 1
ATOM 637 C CA . THR A 1 82 ? 12.423 -8.866 -3.635 1.00 92.06 82 THR A CA 1
ATOM 638 C C . THR A 1 82 ? 12.914 -7.972 -4.774 1.00 92.06 82 THR A C 1
ATOM 640 O O . THR A 1 82 ? 14.084 -7.580 -4.823 1.00 92.06 82 THR A O 1
ATOM 643 N N . VAL A 1 83 ? 12.013 -7.656 -5.699 1.00 94.81 83 VAL A N 1
ATOM 644 C CA . VAL A 1 83 ? 12.230 -6.729 -6.817 1.00 94.81 83 VAL A CA 1
ATOM 645 C C . VAL A 1 83 ? 11.065 -5.751 -6.911 1.00 94.81 83 VAL A C 1
ATOM 647 O O . VAL A 1 83 ? 10.025 -5.951 -6.289 1.00 94.81 83 VAL A O 1
ATOM 650 N N . ILE A 1 84 ? 11.224 -4.697 -7.702 1.00 97.00 84 ILE A N 1
ATOM 651 C CA . ILE A 1 84 ? 10.126 -3.817 -8.101 1.00 97.00 84 ILE A CA 1
ATOM 652 C C . ILE A 1 84 ? 9.896 -4.021 -9.595 1.00 97.00 84 ILE A C 1
ATOM 654 O O . ILE A 1 84 ? 10.796 -3.815 -10.409 1.00 97.00 84 ILE A O 1
ATOM 658 N N . GLU A 1 85 ? 8.693 -4.436 -9.959 1.00 97.75 85 GLU A N 1
ATOM 659 C CA . GLU A 1 85 ? 8.262 -4.579 -11.344 1.00 97.75 85 GLU A CA 1
ATOM 660 C C . GLU A 1 85 ? 7.647 -3.263 -11.819 1.00 97.75 85 GLU A C 1
ATOM 662 O O . GLU A 1 85 ? 6.736 -2.726 -11.183 1.00 97.75 85 GLU A O 1
ATOM 667 N N . HIS A 1 86 ? 8.147 -2.738 -12.936 1.00 98.12 86 HIS A N 1
ATOM 668 C CA . HIS A 1 86 ? 7.612 -1.546 -13.588 1.00 98.12 86 HIS A CA 1
ATOM 669 C C . HIS A 1 86 ? 6.751 -1.970 -14.774 1.00 98.12 86 HIS A C 1
ATOM 671 O O . HIS A 1 86 ? 7.237 -2.621 -15.701 1.00 98.12 86 HIS A O 1
ATOM 677 N N . PHE A 1 87 ? 5.484 -1.570 -14.747 1.00 98.31 87 PHE A N 1
ATOM 678 C CA . PHE A 1 87 ? 4.534 -1.740 -15.835 1.00 98.31 87 PHE A CA 1
ATOM 679 C C . PHE A 1 87 ? 4.003 -0.391 -16.326 1.00 98.31 87 PHE A C 1
ATOM 681 O O . PHE A 1 87 ? 3.971 0.590 -15.580 1.00 98.31 87 PHE A O 1
ATOM 688 N N . THR A 1 88 ? 3.499 -0.360 -17.555 1.00 97.62 88 THR A N 1
ATOM 689 C CA . THR A 1 88 ? 2.615 0.703 -18.040 1.00 97.62 88 THR A CA 1
ATOM 690 C C . THR A 1 88 ? 1.204 0.172 -18.268 1.00 97.62 88 THR A C 1
ATOM 692 O O . THR A 1 88 ? 1.013 -0.975 -18.673 1.00 97.62 88 THR A O 1
ATOM 695 N N . ILE A 1 89 ? 0.195 1.005 -18.005 1.00 95.56 89 ILE A N 1
ATOM 696 C CA . ILE A 1 89 ? -1.214 0.685 -18.275 1.00 95.56 89 ILE A CA 1
ATOM 697 C C . ILE A 1 89 ? -1.789 1.756 -19.191 1.00 95.56 89 ILE A C 1
ATOM 699 O O . ILE A 1 89 ? -1.865 2.928 -18.822 1.00 95.56 89 ILE A O 1
ATOM 703 N N . ASN A 1 90 ? -2.207 1.355 -20.389 1.00 92.56 90 ASN A N 1
ATOM 704 C CA . ASN A 1 90 ? -2.873 2.253 -21.322 1.00 92.56 90 ASN A CA 1
ATOM 705 C C . ASN A 1 90 ? -4.350 2.424 -20.909 1.00 92.56 90 ASN A C 1
ATOM 707 O O . ASN A 1 90 ? -5.055 1.417 -20.804 1.00 92.56 90 ASN A O 1
ATOM 711 N N . PRO A 1 91 ? -4.858 3.658 -20.720 1.00 88.69 91 PRO A N 1
ATOM 712 C CA . PRO A 1 91 ? -6.262 3.879 -20.362 1.00 88.69 91 PRO A CA 1
ATOM 713 C C . PRO A 1 91 ? -7.260 3.328 -21.398 1.00 88.69 91 PRO A C 1
ATOM 715 O O . PRO A 1 91 ? -8.391 3.004 -21.045 1.00 88.69 91 PRO A O 1
ATOM 718 N N . ALA A 1 92 ? -6.856 3.162 -22.664 1.00 87.44 92 ALA A N 1
ATOM 719 C CA . ALA A 1 92 ? -7.683 2.541 -23.702 1.00 87.44 92 ALA A CA 1
ATOM 720 C C . ALA A 1 92 ? -7.798 1.008 -23.567 1.00 87.44 92 ALA A C 1
ATOM 722 O O . ALA A 1 92 ? -8.720 0.408 -24.120 1.00 87.44 92 ALA A O 1
ATOM 723 N N . THR A 1 93 ? -6.882 0.366 -22.837 1.00 90.94 93 THR A N 1
ATOM 724 C CA . THR A 1 93 ? -6.856 -1.085 -22.584 1.00 90.94 93 THR A CA 1
ATOM 725 C C . THR A 1 93 ? -6.455 -1.363 -21.129 1.00 90.94 93 THR A C 1
ATOM 727 O O . THR A 1 93 ? -5.433 -2.001 -20.875 1.00 90.94 93 THR A O 1
ATOM 730 N N . PRO A 1 94 ? -7.245 -0.908 -20.139 1.00 90.56 94 PRO A N 1
ATOM 731 C CA . PRO A 1 94 ? -6.803 -0.828 -18.743 1.00 90.56 94 PRO A CA 1
ATOM 732 C C . PRO A 1 94 ? -6.736 -2.196 -18.036 1.00 90.56 94 PRO A C 1
ATOM 734 O O . PRO A 1 94 ? -6.292 -2.291 -16.896 1.00 90.56 94 PRO A O 1
ATOM 737 N N . THR A 1 95 ? -7.167 -3.269 -18.705 1.00 93.50 95 THR A N 1
ATOM 738 C CA . THR A 1 95 ? -7.027 -4.663 -18.251 1.00 93.50 95 THR A CA 1
ATOM 739 C C . THR A 1 95 ? -5.734 -5.322 -18.740 1.00 93.50 95 THR A C 1
ATOM 741 O O . THR A 1 95 ? -5.537 -6.519 -18.532 1.00 93.50 95 THR A O 1
ATOM 744 N N . GLU A 1 96 ? -4.862 -4.578 -19.418 1.00 95.56 96 GLU A N 1
ATOM 745 C CA . GLU A 1 96 ? -3.550 -5.033 -19.867 1.00 95.56 96 GLU A CA 1
ATOM 746 C C . GLU A 1 96 ? -2.466 -4.138 -19.258 1.00 95.56 96 GLU A C 1
ATOM 748 O O . GLU A 1 96 ? -2.541 -2.913 -19.352 1.00 95.56 96 GLU A O 1
ATOM 753 N N . ALA A 1 97 ? -1.462 -4.754 -18.635 1.00 97.38 97 ALA A N 1
ATOM 754 C CA . ALA A 1 97 ? -0.284 -4.060 -18.126 1.00 97.38 97 ALA A CA 1
ATOM 755 C C . ALA A 1 97 ? 0.954 -4.555 -18.876 1.00 97.38 97 ALA A C 1
ATOM 757 O O . ALA A 1 97 ? 1.257 -5.750 -18.873 1.00 97.38 97 ALA A O 1
ATOM 758 N N . GLU A 1 98 ? 1.656 -3.644 -19.538 1.00 98.12 98 GLU A N 1
ATOM 759 C CA . GLU A 1 98 ? 2.870 -3.947 -20.287 1.00 98.12 98 GLU A CA 1
ATOM 760 C C . GLU A 1 98 ? 4.084 -3.857 -19.369 1.00 98.12 98 GLU A C 1
ATOM 762 O O . GLU A 1 98 ? 4.343 -2.815 -18.772 1.00 98.12 98 GLU A O 1
ATOM 767 N N . HIS A 1 99 ? 4.820 -4.959 -19.228 1.00 98.19 99 HIS A N 1
ATOM 768 C CA . HIS A 1 99 ? 6.058 -4.979 -18.458 1.00 98.19 99 HIS A CA 1
ATOM 769 C C . HIS A 1 99 ? 7.130 -4.161 -19.167 1.00 98.19 99 HIS A C 1
ATOM 771 O O . HIS A 1 99 ? 7.432 -4.379 -20.340 1.00 98.19 99 HIS A O 1
ATOM 777 N N . VAL A 1 100 ? 7.721 -3.229 -18.426 1.00 97.94 100 VAL A N 1
ATOM 778 C CA . VAL A 1 100 ? 8.801 -2.369 -18.905 1.00 97.94 100 VAL A CA 1
ATO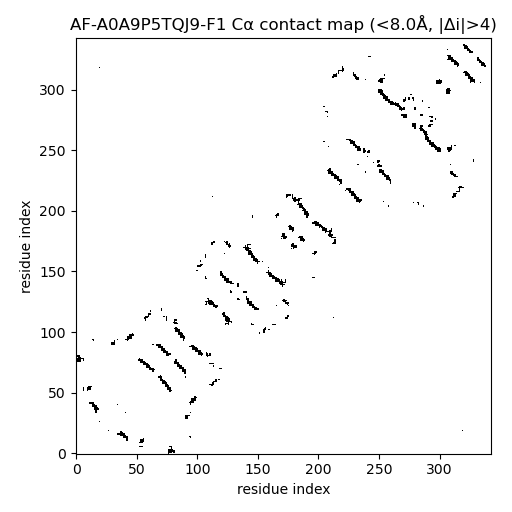M 779 C C . VAL A 1 100 ? 10.149 -2.961 -18.505 1.00 97.94 100 VAL A C 1
ATOM 781 O O . VAL A 1 100 ? 11.044 -3.133 -19.341 1.00 97.94 100 VAL A O 1
ATOM 784 N N . ARG A 1 101 ? 10.313 -3.241 -17.205 1.00 97.31 101 ARG A N 1
ATOM 785 C CA . ARG A 1 101 ? 11.557 -3.742 -16.608 1.00 97.31 101 ARG A CA 1
ATOM 786 C C . ARG A 1 101 ? 11.353 -4.220 -15.171 1.00 97.31 101 ARG A C 1
ATOM 788 O O . ARG A 1 101 ? 10.444 -3.776 -14.474 1.00 97.31 101 ARG A O 1
ATOM 795 N N . THR A 1 102 ? 12.281 -5.057 -14.723 1.00 96.50 102 THR A N 1
ATOM 796 C CA . THR A 1 102 ? 12.443 -5.462 -13.322 1.00 96.50 102 THR A CA 1
ATOM 797 C C . THR A 1 102 ? 13.590 -4.666 -12.699 1.00 96.50 102 THR A C 1
ATOM 799 O O . THR A 1 102 ? 14.676 -4.580 -13.277 1.00 96.50 102 THR A O 1
ATOM 802 N N . ILE A 1 103 ? 13.354 -4.078 -11.528 1.00 96.19 103 ILE A N 1
ATOM 803 C CA . ILE A 1 103 ? 14.301 -3.235 -10.792 1.00 96.19 103 ILE A CA 1
ATOM 804 C C . ILE A 1 103 ? 14.725 -3.986 -9.528 1.00 96.19 103 ILE A C 1
ATOM 806 O O . ILE A 1 103 ? 13.889 -4.381 -8.719 1.00 96.19 103 ILE A O 1
ATOM 810 N N . SER A 1 104 ? 16.031 -4.179 -9.347 1.00 93.81 104 SER A N 1
ATOM 811 C CA . SER A 1 104 ? 16.603 -4.800 -8.148 1.00 93.81 104 SER A CA 1
ATOM 812 C C . SER A 1 104 ? 17.705 -3.910 -7.592 1.00 93.81 104 SER A C 1
ATOM 814 O O . SER A 1 104 ? 18.575 -3.457 -8.333 1.00 93.81 104 SER A O 1
ATOM 816 N N . SER A 1 105 ? 17.654 -3.647 -6.287 1.00 92.94 105 SER A N 1
ATOM 817 C CA . SER A 1 105 ? 18.620 -2.802 -5.594 1.00 92.94 105 SER A CA 1
ATOM 818 C C . SER A 1 105 ? 18.739 -3.179 -4.125 1.00 92.94 105 SER A C 1
ATOM 820 O O . SER A 1 105 ? 17.818 -3.734 -3.529 1.00 92.94 105 SER A O 1
ATOM 822 N N . PHE A 1 106 ? 19.857 -2.786 -3.516 1.00 91.50 106 PHE A N 1
ATOM 823 C CA . PHE A 1 106 ? 20.002 -2.780 -2.063 1.00 91.50 106 PHE A CA 1
ATOM 824 C C . PHE A 1 106 ? 18.974 -1.856 -1.379 1.00 91.50 106 PHE A C 1
ATOM 826 O O . PHE A 1 106 ? 18.543 -2.088 -0.256 1.00 91.50 106 PHE A O 1
ATOM 833 N N . HIS A 1 107 ? 18.522 -0.818 -2.081 1.00 93.62 107 HIS A N 1
ATOM 834 C CA . HIS A 1 107 ? 17.500 0.101 -1.580 1.00 93.62 107 HIS A CA 1
ATOM 835 C C . HIS A 1 107 ? 16.084 -0.502 -1.567 1.00 93.62 107 HIS A C 1
ATOM 837 O O . HIS A 1 107 ? 15.150 0.157 -1.115 1.00 93.62 107 HIS A O 1
ATOM 843 N N . SER A 1 108 ? 15.923 -1.739 -2.048 1.00 91.06 108 SER A N 1
ATOM 844 C CA . SER A 1 108 ? 14.661 -2.483 -2.101 1.00 91.06 108 SER A CA 1
ATOM 845 C C . SER A 1 108 ? 14.815 -3.927 -1.591 1.00 91.06 108 SER A C 1
ATOM 847 O O . SER A 1 108 ? 14.131 -4.823 -2.087 1.00 91.06 108 SER A O 1
ATOM 849 N N . LEU A 1 109 ? 15.753 -4.182 -0.668 1.00 89.88 109 LEU A N 1
ATOM 850 C CA . LEU A 1 109 ? 16.064 -5.529 -0.160 1.00 89.88 109 LEU A CA 1
ATOM 851 C C . LEU A 1 109 ? 14.844 -6.248 0.423 1.00 89.88 109 LEU A C 1
ATOM 853 O O . LEU A 1 109 ? 14.626 -7.430 0.161 1.00 89.88 109 LEU A O 1
ATOM 857 N N . SER A 1 110 ? 14.059 -5.521 1.207 1.00 89.88 110 SER A N 1
ATOM 858 C CA . SER A 1 110 ? 12.885 -6.002 1.941 1.00 89.88 110 SER A CA 1
ATOM 859 C C . SER A 1 110 ? 11.720 -5.047 1.709 1.00 89.88 110 SER A C 1
ATOM 861 O O . SER A 1 110 ? 11.003 -4.654 2.625 1.00 89.88 110 SER A O 1
ATOM 863 N N . ALA A 1 111 ? 11.588 -4.605 0.456 1.00 92.56 111 ALA A N 1
ATOM 864 C CA . ALA A 1 111 ? 10.589 -3.624 0.084 1.00 92.56 111 ALA A CA 1
ATOM 865 C C . ALA A 1 111 ? 9.186 -4.074 0.530 1.00 92.56 111 ALA A C 1
ATOM 867 O O . ALA A 1 111 ? 8.811 -5.223 0.294 1.00 92.56 111 ALA A O 1
ATOM 868 N N . ASN A 1 112 ? 8.433 -3.159 1.140 1.00 90.75 112 ASN A N 1
ATOM 869 C CA . ASN A 1 112 ? 7.088 -3.399 1.656 1.00 90.75 112 ASN A CA 1
ATOM 870 C C . ASN A 1 112 ? 6.050 -2.491 0.973 1.00 90.75 112 ASN A C 1
ATOM 872 O O . ASN A 1 112 ? 5.156 -2.986 0.288 1.00 90.75 112 ASN A O 1
ATOM 876 N N . GLY A 1 113 ? 6.240 -1.170 1.058 1.00 91.31 113 GLY A N 1
ATOM 877 C CA . GLY A 1 113 ? 5.359 -0.156 0.477 1.00 91.31 113 GLY A CA 1
ATOM 878 C C . GLY A 1 113 ? 6.070 0.807 -0.478 1.00 91.31 113 GLY A C 1
ATOM 879 O O . GLY A 1 113 ? 7.290 0.987 -0.432 1.00 91.31 113 GLY A O 1
ATOM 880 N N . LEU A 1 114 ? 5.284 1.452 -1.345 1.00 93.62 114 LEU A N 1
ATOM 881 C CA . LEU A 1 114 ? 5.735 2.466 -2.304 1.00 93.62 114 LEU A CA 1
ATOM 882 C C . LEU A 1 114 ? 4.925 3.754 -2.143 1.00 93.62 114 LEU A C 1
ATOM 884 O O . LEU A 1 114 ? 3.713 3.697 -1.945 1.00 93.62 114 LEU A O 1
ATOM 888 N N . ALA A 1 115 ? 5.563 4.910 -2.331 1.00 93.00 115 ALA A N 1
ATOM 889 C CA . ALA A 1 115 ? 4.841 6.143 -2.650 1.00 93.00 115 ALA A CA 1
ATOM 890 C C . ALA A 1 115 ? 5.582 6.946 -3.717 1.00 93.00 115 ALA A C 1
ATOM 892 O O . ALA A 1 115 ? 6.762 7.274 -3.567 1.00 93.00 115 ALA A O 1
ATOM 893 N N . LEU A 1 116 ? 4.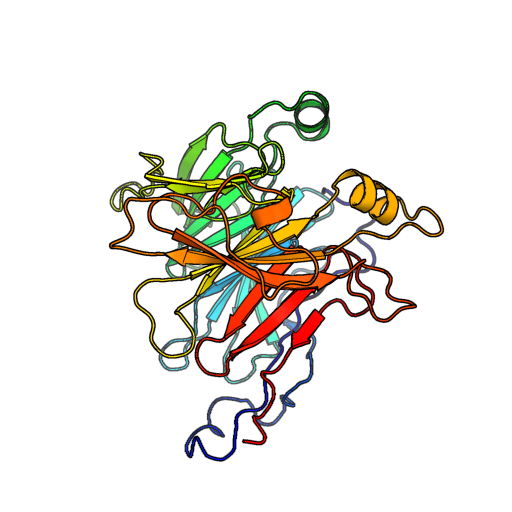882 7.252 -4.806 1.00 93.81 116 LEU A N 1
ATOM 894 C CA . LEU A 1 116 ? 5.471 7.921 -5.958 1.00 93.81 116 LEU A CA 1
ATOM 895 C C . LEU A 1 116 ? 5.616 9.421 -5.698 1.00 93.81 116 LEU A C 1
ATOM 897 O O . LEU A 1 116 ? 4.694 10.069 -5.211 1.00 93.81 116 LEU A O 1
ATOM 901 N N . THR A 1 117 ? 6.768 9.974 -6.062 1.00 93.56 117 THR A N 1
ATOM 902 C CA . THR A 1 117 ? 7.033 11.423 -6.055 1.00 93.56 117 THR A CA 1
ATOM 903 C C . THR A 1 117 ? 7.006 12.024 -7.460 1.00 93.56 117 THR A C 1
ATOM 905 O O . THR A 1 117 ? 6.915 13.240 -7.607 1.00 93.56 117 THR A O 1
ATOM 908 N N . SER A 1 118 ? 7.111 11.181 -8.487 1.00 94.12 118 SER A N 1
ATOM 909 C CA . SER A 1 118 ? 7.019 11.517 -9.910 1.00 94.12 118 SER A CA 1
ATOM 910 C C . SER A 1 118 ? 6.682 10.237 -10.705 1.00 94.12 118 SER A C 1
ATOM 912 O O . SER A 1 118 ? 6.605 9.156 -10.111 1.00 94.12 118 SER A O 1
ATOM 914 N N . PRO A 1 119 ? 6.507 10.304 -12.039 1.00 95.25 119 PRO A N 1
ATOM 915 C CA . PRO A 1 119 ? 6.312 9.112 -12.869 1.00 95.25 119 PRO A CA 1
ATOM 916 C C . PRO A 1 119 ? 7.456 8.089 -12.811 1.00 95.25 119 PRO A C 1
ATOM 918 O O . PRO A 1 119 ? 7.250 6.952 -13.215 1.00 95.25 119 PRO A O 1
ATOM 921 N N . ASP A 1 120 ? 8.643 8.504 -12.370 1.00 96.25 120 ASP A N 1
ATOM 922 C CA . ASP A 1 120 ? 9.915 7.779 -12.434 1.00 96.25 120 ASP A CA 1
ATOM 923 C C . ASP A 1 120 ? 10.717 7.820 -11.120 1.00 96.25 120 ASP A C 1
ATOM 925 O O . ASP A 1 120 ? 11.852 7.344 -11.077 1.00 96.25 120 ASP A O 1
ATOM 929 N N . ALA A 1 121 ? 10.143 8.353 -10.039 1.00 96.75 121 ALA A N 1
ATOM 930 C CA . ALA A 1 121 ? 10.778 8.395 -8.730 1.00 96.75 121 ALA A CA 1
ATOM 931 C C . ALA A 1 121 ? 9.787 8.120 -7.603 1.00 96.75 121 ALA A C 1
ATOM 933 O O . ALA A 1 121 ? 8.623 8.529 -7.648 1.00 96.75 121 ALA A O 1
ATOM 934 N N . PHE A 1 122 ? 10.264 7.443 -6.565 1.00 96.38 122 PHE A N 1
ATOM 935 C CA . PHE A 1 122 ? 9.432 7.003 -5.456 1.00 96.38 122 PHE A CA 1
ATOM 936 C C . PHE A 1 122 ? 10.228 6.762 -4.185 1.00 96.38 122 PHE A C 1
ATOM 938 O O . PHE A 1 122 ? 11.423 6.466 -4.199 1.00 96.38 122 PHE A O 1
ATOM 945 N N . TYR A 1 123 ? 9.519 6.829 -3.069 1.00 95.81 123 TYR A N 1
ATOM 946 C CA . TYR A 1 123 ? 9.958 6.226 -1.828 1.00 95.81 123 TYR A CA 1
ATOM 947 C C . TYR A 1 123 ? 9.620 4.740 -1.814 1.00 95.81 123 TYR A C 1
ATOM 949 O O . TYR A 1 123 ? 8.550 4.334 -2.269 1.00 95.81 123 TYR A O 1
ATOM 957 N N . VAL A 1 124 ? 10.519 3.950 -1.238 1.00 95.12 124 VAL A N 1
ATOM 958 C CA . VAL A 1 124 ? 10.318 2.534 -0.939 1.00 95.12 124 VAL A CA 1
ATOM 959 C C . VAL A 1 124 ? 10.637 2.291 0.527 1.00 95.12 124 VAL A C 1
ATOM 961 O O . VAL A 1 124 ? 11.713 2.650 1.019 1.00 95.12 124 VAL A O 1
ATOM 964 N N . THR A 1 125 ? 9.689 1.698 1.238 1.00 92.75 125 THR A N 1
ATOM 965 C CA . THR A 1 125 ? 9.902 1.279 2.618 1.00 92.75 125 THR A CA 1
ATOM 966 C C . THR A 1 125 ? 10.461 -0.134 2.648 1.00 92.75 125 THR A C 1
ATOM 968 O O . THR A 1 125 ? 10.057 -0.970 1.849 1.00 92.75 125 THR A O 1
ATOM 971 N N . ASN A 1 126 ? 11.426 -0.386 3.527 1.00 91.75 126 ASN A N 1
ATOM 972 C CA . ASN A 1 126 ? 12.075 -1.678 3.709 1.00 91.75 126 ASN A CA 1
ATOM 973 C C . ASN A 1 126 ? 11.862 -2.099 5.160 1.00 91.75 126 ASN A C 1
ATOM 975 O O . ASN A 1 126 ? 12.342 -1.414 6.066 1.00 91.75 126 ASN A O 1
ATOM 979 N N . ASP A 1 127 ? 11.120 -3.182 5.370 1.00 82.88 127 ASP A N 1
ATOM 980 C CA . ASP A 1 127 ? 10.659 -3.591 6.700 1.00 82.88 127 ASP A CA 1
ATOM 981 C C . ASP A 1 127 ? 11.726 -4.316 7.528 1.00 82.88 127 ASP A C 1
ATOM 983 O O . ASP A 1 127 ? 11.577 -4.414 8.741 1.00 82.88 127 ASP A O 1
ATOM 987 N N . HIS A 1 128 ? 12.816 -4.762 6.894 1.00 79.19 128 HIS A N 1
ATOM 988 C CA . HIS A 1 128 ? 13.951 -5.404 7.561 1.00 79.19 128 HIS A CA 1
ATOM 989 C C . HIS A 1 128 ? 15.281 -5.097 6.864 1.00 79.19 128 HIS A C 1
ATOM 991 O O . HIS A 1 128 ? 15.402 -5.165 5.644 1.00 79.19 128 HIS A O 1
ATOM 997 N N . PHE A 1 129 ? 16.342 -4.882 7.621 1.00 76.12 129 PHE A N 1
ATOM 998 C CA . PHE A 1 129 ? 17.711 -5.062 7.147 1.00 76.12 129 PHE A CA 1
ATOM 999 C C . PHE A 1 129 ? 18.156 -6.537 7.228 1.00 76.12 129 PHE A C 1
ATOM 1001 O O . PHE A 1 129 ? 18.811 -7.036 6.313 1.00 76.12 129 PHE A O 1
ATOM 1008 N N . ILE A 1 130 ? 17.781 -7.257 8.298 1.00 69.50 130 ILE A N 1
ATOM 1009 C CA . ILE A 1 130 ? 18.126 -8.672 8.548 1.00 69.50 130 ILE A CA 1
ATOM 1010 C C . ILE A 1 130 ? 16.877 -9.444 8.988 1.00 69.50 130 ILE A C 1
ATOM 1012 O O . ILE A 1 130 ? 16.649 -9.623 10.177 1.00 69.50 130 ILE A O 1
ATOM 1016 N N . THR A 1 131 ? 16.122 -9.966 8.016 1.00 67.62 131 THR A N 1
ATOM 1017 C CA . THR A 1 131 ? 14.864 -10.740 8.166 1.00 67.62 131 THR A CA 1
ATOM 1018 C C . THR A 1 131 ? 14.523 -11.243 9.587 1.00 67.62 131 THR A C 1
ATOM 1020 O O . THR A 1 131 ? 13.938 -10.512 10.375 1.00 67.62 131 THR A O 1
ATOM 1023 N N . LEU A 1 132 ? 14.862 -12.492 9.931 1.00 61.22 132 LEU A N 1
ATOM 1024 C CA . LEU A 1 132 ? 14.335 -13.186 11.114 1.00 61.22 132 LEU A CA 1
ATOM 1025 C C . LEU A 1 132 ? 14.908 -12.670 12.442 1.00 61.22 132 LEU A C 1
ATOM 1027 O O . LEU A 1 132 ? 14.195 -12.623 13.440 1.00 61.22 132 LEU A O 1
ATOM 1031 N N . ILE A 1 133 ? 16.196 -12.316 12.475 1.00 57.78 133 ILE A N 1
ATOM 1032 C CA . ILE A 1 133 ? 16.859 -11.862 13.709 1.00 57.78 133 ILE A CA 1
ATOM 1033 C C . ILE A 1 133 ? 16.293 -10.509 14.130 1.00 57.78 133 ILE A C 1
ATOM 1035 O O . ILE A 1 133 ? 16.015 -10.300 15.307 1.00 57.78 133 ILE A O 1
ATOM 1039 N N . GLU A 1 134 ? 16.097 -9.614 13.164 1.00 63.97 134 GLU A N 1
ATOM 1040 C CA . GLU A 1 134 ? 15.521 -8.300 13.402 1.00 63.97 134 GLU A CA 1
ATOM 1041 C C . GLU A 1 134 ? 14.091 -8.394 13.926 1.00 63.97 134 GLU A C 1
ATOM 1043 O O . GLU A 1 134 ? 13.807 -7.770 14.945 1.00 63.97 134 GLU A O 1
ATOM 1048 N N . SER A 1 135 ? 13.234 -9.236 13.326 1.00 63.25 135 SER A N 1
ATOM 1049 C CA . SER A 1 135 ? 11.856 -9.406 13.811 1.00 63.25 135 SER A CA 1
ATOM 1050 C C . SER A 1 135 ? 11.793 -10.028 15.210 1.00 63.25 135 SER A C 1
ATOM 1052 O O . SER A 1 135 ? 10.953 -9.644 16.015 1.00 63.25 135 SER A O 1
ATOM 1054 N N . VAL A 1 136 ? 12.661 -11.001 15.520 1.00 58.69 136 VAL A N 1
ATOM 1055 C CA . VAL A 1 136 ? 12.668 -11.679 16.833 1.00 58.69 136 VAL A CA 1
ATOM 1056 C C . VAL A 1 136 ? 13.197 -10.767 17.941 1.00 58.69 136 VAL A C 1
ATOM 1058 O O . VAL A 1 136 ? 12.727 -10.844 19.074 1.00 58.69 136 VAL A O 1
ATOM 1061 N N . LEU A 1 137 ? 14.184 -9.925 17.632 1.00 58.09 137 LEU A N 1
ATOM 1062 C CA . LEU A 1 137 ? 14.821 -9.032 18.601 1.00 58.09 137 LEU A CA 1
ATOM 1063 C C . LEU A 1 137 ? 14.205 -7.623 18.635 1.00 58.09 137 LEU A C 1
ATOM 1065 O O . LEU A 1 137 ? 14.646 -6.812 19.448 1.00 58.09 137 LEU A O 1
ATOM 1069 N N . GLY A 1 138 ? 13.229 -7.325 17.769 1.00 62.16 138 GLY A N 1
ATOM 1070 C CA . GLY A 1 138 ? 12.630 -5.992 17.635 1.00 62.16 138 GLY A CA 1
ATOM 1071 C C . GLY A 1 138 ? 13.667 -4.915 17.303 1.00 62.16 138 GLY A C 1
ATOM 1072 O O . GLY A 1 138 ? 13.646 -3.821 17.871 1.00 62.16 138 GLY A O 1
ATOM 1073 N N . LEU A 1 139 ? 14.665 -5.245 16.470 1.00 69.00 139 LEU A N 1
ATOM 1074 C CA . LEU A 1 139 ? 15.712 -4.281 16.129 1.00 69.00 139 LEU A CA 1
ATOM 1075 C C . LEU A 1 139 ? 15.159 -3.270 15.115 1.00 69.00 139 LEU A C 1
ATOM 1077 O O . LEU A 1 139 ? 14.584 -3.665 14.107 1.00 69.00 139 LEU A O 1
ATOM 1081 N N . PRO A 1 140 ? 15.366 -1.961 15.308 1.00 77.75 140 PRO A N 1
ATOM 1082 C CA . PRO A 1 140 ? 14.859 -0.963 14.380 1.00 77.75 140 PRO A CA 1
ATOM 1083 C C . PRO A 1 140 ? 15.858 -0.759 13.232 1.00 77.75 140 PRO A C 1
ATOM 1085 O O . PRO A 1 140 ? 16.425 0.321 13.135 1.00 77.75 140 PRO A O 1
ATOM 1088 N N . LEU A 1 141 ? 16.162 -1.772 12.411 1.00 83.38 141 LEU A N 1
ATOM 1089 C CA . LEU A 1 141 ? 17.143 -1.637 11.311 1.00 83.38 141 LEU A CA 1
ATOM 1090 C C . LEU A 1 141 ? 16.492 -1.312 9.960 1.00 83.38 141 LEU A C 1
ATOM 1092 O O . LEU A 1 141 ? 17.180 -0.902 9.023 1.00 83.38 141 LEU A O 1
ATOM 1096 N N . ALA A 1 142 ? 15.174 -1.440 9.887 1.00 87.81 142 ALA A N 1
ATOM 1097 C CA . ALA A 1 142 ? 14.329 -1.000 8.797 1.00 87.81 142 ALA A CA 1
ATOM 1098 C C . ALA A 1 142 ? 14.558 0.468 8.381 1.00 87.81 142 ALA A C 1
ATOM 1100 O O . ALA A 1 142 ? 14.995 1.333 9.153 1.00 87.81 142 ALA A O 1
ATOM 1101 N N . PHE A 1 143 ? 14.286 0.752 7.107 1.00 91.38 143 PHE A N 1
ATOM 1102 C CA . PHE A 1 143 ? 14.646 2.021 6.480 1.00 91.38 143 PHE A CA 1
ATOM 1103 C C . PHE A 1 143 ? 13.712 2.401 5.330 1.00 91.38 143 PHE A C 1
ATOM 1105 O O . PHE A 1 143 ? 13.005 1.579 4.754 1.00 91.38 143 PHE A O 1
ATOM 1112 N N . VAL A 1 144 ? 13.746 3.676 4.959 1.00 93.88 144 VAL A N 1
ATOM 1113 C CA . VAL A 1 144 ? 13.058 4.230 3.793 1.00 93.88 144 VAL A CA 1
ATOM 1114 C C . VAL A 1 144 ? 14.113 4.730 2.819 1.00 93.88 144 VAL A C 1
ATOM 1116 O O . VAL A 1 144 ? 14.986 5.515 3.194 1.00 93.88 144 VAL A O 1
ATOM 1119 N N . SER A 1 145 ? 14.029 4.299 1.565 1.00 95.69 145 SER A N 1
ATOM 1120 C CA . SER A 1 145 ? 14.868 4.820 0.484 1.00 95.69 145 SER A CA 1
ATOM 1121 C C . SER A 1 145 ? 14.051 5.687 -0.461 1.00 95.69 145 SER A C 1
ATOM 1123 O O . SER A 1 145 ? 12.855 5.465 -0.618 1.00 95.69 145 SER A O 1
ATOM 1125 N N . HIS A 1 146 ? 14.697 6.651 -1.111 1.00 96.88 146 HIS A N 1
ATOM 1126 C CA . HIS A 1 146 ? 14.168 7.319 -2.298 1.00 96.88 146 HIS A CA 1
ATOM 1127 C C . HIS A 1 146 ? 14.951 6.831 -3.514 1.00 96.88 146 HIS A C 1
ATOM 1129 O O . HIS A 1 146 ? 16.177 6.744 -3.463 1.00 96.88 146 HIS A O 1
ATOM 1135 N N . VAL A 1 147 ? 14.245 6.456 -4.575 1.00 97.31 147 VAL A N 1
ATOM 1136 C CA . VAL A 1 147 ? 14.814 5.918 -5.812 1.00 97.31 147 VAL A CA 1
ATOM 1137 C C . VAL A 1 147 ? 14.306 6.763 -6.971 1.00 97.31 147 VAL A C 1
ATOM 1139 O O . VAL A 1 147 ? 13.105 6.984 -7.089 1.00 97.31 147 VAL A O 1
ATOM 1142 N N . THR A 1 148 ? 15.218 7.208 -7.833 1.00 97.62 148 THR A N 1
ATOM 1143 C CA . THR A 1 148 ? 14.915 7.862 -9.113 1.00 97.62 148 THR A CA 1
ATOM 1144 C C . THR A 1 148 ? 15.437 6.979 -10.234 1.00 97.62 148 THR A C 1
ATOM 1146 O O . THR A 1 148 ? 16.572 6.496 -10.184 1.00 97.62 148 THR A O 1
ATOM 1149 N N . LEU A 1 149 ? 14.613 6.743 -11.246 1.00 98.19 149 LEU A N 1
ATOM 1150 C CA . LEU A 1 149 ? 14.933 5.842 -12.339 1.00 98.19 149 LEU A CA 1
ATOM 1151 C C . LEU A 1 149 ? 15.425 6.593 -13.578 1.00 98.19 149 LEU A C 1
ATOM 1153 O O . LEU A 1 149 ? 14.951 7.675 -13.901 1.00 98.19 149 LEU A O 1
ATOM 1157 N N . ASN A 1 150 ? 16.336 5.967 -14.321 1.00 98.00 150 ASN A N 1
ATOM 1158 C CA . ASN A 1 150 ? 16.664 6.386 -15.681 1.00 98.00 150 ASN A CA 1
ATOM 1159 C C . ASN A 1 150 ? 15.479 6.109 -16.625 1.00 98.00 150 ASN A C 1
ATOM 1161 O O . ASN A 1 150 ? 14.627 5.261 -16.306 1.00 98.00 150 ASN A O 1
ATOM 1165 N N . PRO A 1 151 ? 15.439 6.729 -17.822 1.00 96.31 151 PRO A N 1
ATOM 1166 C CA . PRO A 1 151 ? 14.427 6.435 -18.832 1.00 96.31 151 PRO A CA 1
ATOM 1167 C C . PRO A 1 151 ? 14.263 4.924 -19.100 1.00 96.31 151 PRO A C 1
ATOM 1169 O O . PRO A 1 151 ? 15.231 4.170 -18.958 1.00 96.31 151 PRO A O 1
ATOM 1172 N N . PRO A 1 152 ? 13.070 4.453 -19.521 1.00 93.88 152 PRO A N 1
ATOM 1173 C CA . PRO A 1 152 ? 12.778 3.028 -19.743 1.00 93.88 152 PRO A CA 1
ATOM 1174 C C . PRO A 1 152 ? 13.723 2.266 -20.687 1.00 93.88 152 PRO A C 1
ATOM 1176 O O . PRO A 1 152 ? 13.740 1.036 -20.678 1.00 93.88 152 PRO A O 1
ATOM 1179 N N . THR A 1 153 ? 14.521 2.972 -21.495 1.00 93.88 153 THR A N 1
ATOM 1180 C CA . THR A 1 153 ? 15.586 2.389 -22.326 1.00 93.88 153 THR A CA 1
ATOM 1181 C C . THR A 1 153 ? 16.692 1.728 -21.499 1.00 93.88 153 THR A C 1
ATOM 1183 O O . THR A 1 153 ? 17.357 0.823 -21.998 1.00 93.88 153 THR A O 1
ATOM 1186 N N . HIS A 1 154 ? 16.863 2.132 -20.238 1.00 95.25 154 HIS A N 1
ATOM 1187 C CA . HIS A 1 154 ? 17.815 1.549 -19.296 1.00 95.25 154 HIS A CA 1
ATOM 1188 C C . HIS A 1 154 ? 17.171 0.399 -18.508 1.00 95.25 154 HIS A C 1
ATOM 1190 O O . HIS A 1 154 ? 16.046 0.517 -18.006 1.00 95.25 154 HIS A O 1
ATOM 1196 N N . LYS A 1 155 ? 17.881 -0.727 -18.373 1.00 90.50 155 LYS A N 1
ATOM 1197 C CA . LYS A 1 155 ? 17.374 -1.960 -17.744 1.00 90.50 155 LYS A CA 1
ATOM 1198 C C . LYS A 1 155 ? 18.366 -2.536 -16.738 1.00 90.50 155 LYS A C 1
ATOM 1200 O O . LYS A 1 155 ? 19.555 -2.226 -16.766 1.00 90.50 155 LYS A O 1
ATOM 1205 N N . GLY A 1 156 ? 17.869 -3.419 -15.872 1.00 87.00 156 GLY A N 1
ATOM 1206 C CA . GLY A 1 156 ? 18.693 -4.090 -14.870 1.00 87.00 156 GLY A CA 1
ATOM 1207 C C . GLY A 1 156 ? 19.340 -3.080 -13.911 1.00 87.00 156 GLY A C 1
ATOM 1208 O O . GLY A 1 156 ? 18.656 -2.148 -13.487 1.00 87.00 156 GLY A O 1
ATOM 1209 N N . PRO A 1 157 ? 20.637 -3.224 -13.580 1.00 86.06 157 PRO A N 1
ATOM 1210 C CA . PRO A 1 157 ? 21.330 -2.308 -12.669 1.00 86.06 157 PRO A CA 1
ATOM 1211 C C . PRO A 1 157 ? 21.329 -0.842 -13.126 1.00 86.06 157 PRO A C 1
ATOM 1213 O O . PRO A 1 157 ? 21.309 0.057 -12.295 1.00 86.06 157 PRO A O 1
ATOM 1216 N N . ASP A 1 158 ? 21.304 -0.602 -14.439 1.00 94.00 158 ASP A N 1
ATOM 1217 C CA . ASP A 1 158 ? 21.340 0.738 -15.040 1.00 94.00 158 ASP A CA 1
ATOM 1218 C C . ASP A 1 158 ? 19.969 1.445 -15.011 1.00 94.00 158 ASP A C 1
ATOM 1220 O O . ASP A 1 158 ? 19.833 2.615 -15.361 1.00 94.00 158 ASP A O 1
ATOM 1224 N N . ALA A 1 159 ? 18.912 0.751 -14.568 1.00 96.31 159 ALA A N 1
ATOM 1225 C CA . ALA A 1 159 ? 17.581 1.339 -14.439 1.00 96.31 159 ALA A CA 1
ATOM 1226 C C . ALA A 1 159 ? 17.511 2.446 -13.373 1.00 96.31 159 ALA A C 1
ATOM 1228 O O . ALA A 1 159 ? 16.603 3.274 -13.430 1.00 96.31 159 ALA A O 1
ATOM 1229 N N . ILE A 1 160 ? 18.432 2.464 -12.406 1.00 97.44 160 ILE A N 1
ATOM 1230 C CA . ILE A 1 160 ? 18.440 3.404 -11.281 1.00 97.44 160 ILE A CA 1
ATOM 1231 C C . ILE A 1 160 ? 19.398 4.554 -11.593 1.00 97.44 160 ILE A C 1
ATOM 1233 O O . ILE A 1 160 ? 20.604 4.349 -11.682 1.00 97.44 160 ILE A O 1
ATOM 1237 N N . ALA A 1 161 ? 18.856 5.766 -11.715 1.00 97.44 161 ALA A N 1
ATOM 1238 C CA . ALA A 1 161 ? 19.644 6.986 -11.876 1.00 97.44 161 ALA A CA 1
ATOM 1239 C C . ALA A 1 161 ? 20.282 7.409 -10.547 1.00 97.44 161 ALA A C 1
ATOM 1241 O O . ALA A 1 161 ? 21.449 7.792 -10.489 1.00 97.44 161 ALA A O 1
ATOM 1242 N N . SER A 1 162 ? 19.505 7.337 -9.465 1.00 96.81 162 SER A N 1
ATOM 1243 C CA . SER A 1 162 ? 19.969 7.625 -8.112 1.00 96.81 162 SER A CA 1
ATOM 1244 C C . SER A 1 162 ? 19.139 6.865 -7.080 1.00 96.81 162 SER A C 1
ATOM 1246 O O . SER A 1 162 ? 17.960 6.571 -7.289 1.00 96.81 162 SER A O 1
ATOM 1248 N N . ALA A 1 163 ? 19.764 6.533 -5.954 1.00 96.56 163 ALA A N 1
ATOM 1249 C CA . ALA A 1 163 ? 19.080 5.987 -4.795 1.00 96.56 163 ALA A CA 1
ATOM 1250 C C . ALA A 1 163 ? 19.747 6.495 -3.514 1.00 96.56 163 ALA A C 1
ATOM 1252 O O . ALA A 1 163 ? 20.974 6.540 -3.421 1.00 96.56 163 ALA A O 1
ATOM 1253 N N . THR A 1 164 ? 18.942 6.905 -2.537 1.00 96.25 164 THR A N 1
ATOM 1254 C CA . THR A 1 164 ? 19.414 7.451 -1.260 1.00 96.25 164 THR A CA 1
ATOM 1255 C C . THR A 1 164 ? 18.595 6.894 -0.104 1.00 96.25 164 THR A C 1
ATOM 1257 O O . THR A 1 164 ? 17.428 6.535 -0.262 1.00 96.25 164 THR A O 1
ATOM 1260 N N . PHE A 1 165 ? 19.191 6.821 1.087 1.00 95.31 165 PHE A N 1
ATOM 1261 C CA . PHE A 1 165 ? 18.434 6.548 2.307 1.00 95.31 165 PHE A CA 1
ATOM 1262 C C . PHE A 1 165 ? 17.719 7.824 2.742 1.00 95.31 165 PHE A C 1
ATOM 1264 O O . PHE A 1 165 ? 18.341 8.754 3.251 1.00 95.31 165 PHE A O 1
ATOM 1271 N N . ALA A 1 166 ? 16.407 7.862 2.540 1.00 94.25 166 ALA A N 1
ATOM 1272 C CA . ALA A 1 166 ? 15.570 8.975 2.958 1.00 94.25 166 ALA A CA 1
ATOM 1273 C C . ALA A 1 166 ? 15.390 9.000 4.483 1.00 94.25 166 ALA A C 1
ATOM 1275 O O . ALA A 1 166 ? 15.317 10.075 5.084 1.00 94.25 166 ALA A O 1
ATOM 1276 N N . LYS A 1 167 ? 15.340 7.817 5.112 1.00 92.06 167 LYS A N 1
ATOM 1277 C CA . LYS A 1 167 ? 15.322 7.650 6.566 1.00 92.06 167 LYS A CA 1
ATOM 1278 C C . LYS A 1 167 ? 15.884 6.293 6.969 1.00 92.06 167 LYS A C 1
ATOM 1280 O O . LYS A 1 167 ? 15.573 5.290 6.340 1.00 92.06 167 LYS A O 1
ATOM 1285 N N . LEU A 1 168 ? 16.663 6.258 8.043 1.00 90.81 168 LEU A N 1
ATOM 1286 C CA . LEU A 1 168 ? 17.145 5.025 8.662 1.00 90.81 168 LEU A CA 1
ATOM 1287 C C . LEU A 1 168 ? 16.475 4.819 10.018 1.00 90.81 168 LEU A C 1
ATOM 1289 O O . LEU A 1 168 ? 16.059 5.789 10.659 1.00 90.81 168 LEU A O 1
ATOM 1293 N N . PHE A 1 169 ? 16.451 3.564 10.453 1.00 86.06 169 PHE A N 1
ATOM 1294 C CA . PHE A 1 169 ? 16.018 3.143 11.780 1.00 86.06 169 PHE A CA 1
ATOM 1295 C C . PHE A 1 169 ? 14.572 3.509 12.105 1.00 86.06 169 PHE A C 1
ATOM 1297 O O . PHE A 1 169 ? 14.255 3.933 13.220 1.00 86.06 169 PHE A O 1
ATOM 1304 N N . VAL A 1 170 ? 13.692 3.373 11.111 1.00 79.94 170 VAL A N 1
ATOM 1305 C CA . VAL A 1 170 ? 12.254 3.496 11.343 1.00 79.94 170 VAL A CA 1
ATOM 1306 C C . VAL A 1 170 ? 11.697 2.088 11.471 1.00 79.94 170 VAL A C 1
ATOM 1308 O O . VAL A 1 170 ? 11.828 1.350 10.505 1.00 79.94 170 VAL A O 1
ATOM 1311 N N . PRO A 1 171 ? 11.129 1.680 12.619 1.00 69.69 171 PRO A N 1
ATOM 1312 C CA . PRO A 1 171 ? 10.668 0.306 12.799 1.00 69.69 171 PRO A CA 1
ATOM 1313 C C . PRO A 1 171 ? 9.460 0.001 11.905 1.00 69.69 171 PRO A C 1
ATOM 1315 O O . PRO A 1 171 ? 8.448 0.693 12.020 1.00 69.69 171 PRO A O 1
ATOM 1318 N N . PHE A 1 172 ?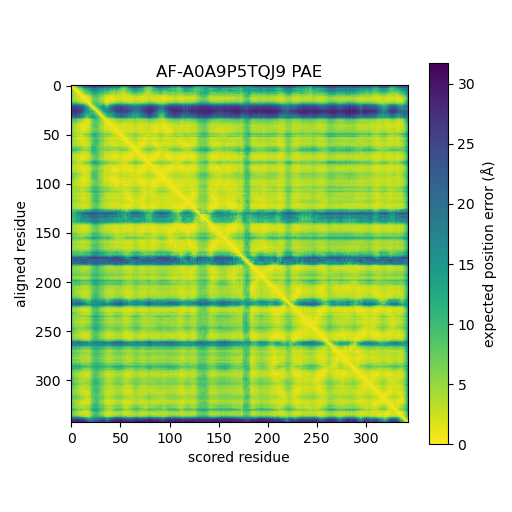 9.565 -1.053 11.085 1.00 69.00 172 PHE A N 1
ATOM 1319 C CA . PHE A 1 172 ? 8.481 -1.638 10.275 1.00 69.00 172 PHE A CA 1
ATOM 1320 C C . PHE A 1 172 ? 7.677 -0.651 9.397 1.00 69.00 172 PHE A C 1
ATOM 1322 O O . PHE A 1 172 ? 6.457 -0.577 9.519 1.00 69.00 172 PHE A O 1
ATOM 1329 N N . PRO A 1 173 ? 8.329 0.114 8.504 1.00 73.75 173 PRO A N 1
ATOM 1330 C CA . PRO A 1 173 ? 7.663 1.120 7.698 1.00 73.75 173 PRO A CA 1
ATOM 1331 C C . PRO A 1 173 ? 6.779 0.524 6.595 1.00 73.75 173 PRO A C 1
ATOM 1333 O O . PRO A 1 173 ? 7.303 -0.077 5.658 1.00 73.75 173 PRO A O 1
ATOM 1336 N N . ASN A 1 174 ? 5.469 0.805 6.618 1.00 71.56 174 ASN A N 1
ATOM 1337 C CA . ASN A 1 174 ? 4.512 0.380 5.577 1.00 71.56 174 ASN A CA 1
ATOM 1338 C C . ASN A 1 174 ? 3.795 1.589 4.914 1.00 71.56 174 ASN A C 1
ATOM 1340 O O . ASN A 1 174 ? 2.573 1.715 4.925 1.00 71.56 174 ASN A O 1
ATOM 1344 N N . GLY A 1 175 ? 4.567 2.525 4.339 1.00 61.00 175 GLY A N 1
ATOM 1345 C CA . GLY A 1 175 ? 4.070 3.731 3.644 1.00 61.00 175 GLY A CA 1
ATOM 1346 C C . GLY A 1 175 ? 4.893 5.005 3.918 1.00 61.00 175 GLY A C 1
ATOM 1347 O O . GLY A 1 175 ? 5.873 4.967 4.660 1.00 61.00 175 GLY A O 1
ATOM 1348 N N . VAL A 1 176 ? 4.529 6.149 3.306 1.00 53.06 176 VAL A N 1
ATOM 1349 C CA . VAL A 1 176 ? 5.289 7.432 3.410 1.00 53.06 176 VAL A CA 1
ATOM 1350 C C . VAL A 1 176 ? 4.792 8.417 4.485 1.00 53.06 176 VAL A C 1
ATOM 1352 O O . VAL A 1 176 ? 5.441 9.421 4.764 1.00 53.06 176 VAL A O 1
ATOM 1355 N N . ALA A 1 177 ? 3.755 8.068 5.234 1.00 52.22 177 ALA A N 1
ATOM 1356 C CA . ALA A 1 177 ? 3.775 8.280 6.676 1.00 52.22 177 ALA A CA 1
ATOM 1357 C C . ALA A 1 177 ? 4.096 6.911 7.272 1.00 52.22 177 ALA A C 1
ATOM 1359 O O . ALA A 1 177 ? 3.473 5.906 6.937 1.00 52.22 177 ALA A O 1
ATOM 1360 N N . VAL A 1 178 ? 5.168 6.845 8.044 1.00 51.69 178 VAL A N 1
ATOM 1361 C CA . VAL A 1 178 ? 5.692 5.555 8.462 1.00 51.69 178 VAL A CA 1
ATOM 1362 C C . VAL A 1 178 ? 4.781 5.003 9.551 1.00 51.69 178 VAL A C 1
ATOM 1364 O O . VAL A 1 178 ? 4.726 5.557 10.647 1.00 51.69 178 VAL A O 1
ATOM 1367 N N . SER A 1 179 ? 4.059 3.930 9.255 1.00 47.03 179 SER A N 1
ATOM 1368 C CA . SER A 1 179 ? 3.419 3.098 10.266 1.00 47.03 179 SER A CA 1
ATOM 1369 C C . SER A 1 179 ? 4.492 2.352 11.060 1.00 47.03 179 SER A C 1
ATOM 1371 O O . SER A 1 179 ? 5.485 1.905 10.500 1.00 47.03 179 SER A O 1
ATOM 1373 N N . SER A 1 180 ? 4.330 2.264 12.379 1.00 50.16 180 SER A N 1
ATOM 1374 C CA . SER A 1 180 ? 5.189 1.461 13.251 1.00 50.16 180 SER A CA 1
ATOM 1375 C C . SER A 1 180 ? 4.322 0.459 14.016 1.00 50.16 180 SER A C 1
ATOM 1377 O O . SER A 1 180 ? 3.802 0.802 15.083 1.00 50.16 180 SER A O 1
ATOM 1379 N N . PRO A 1 181 ? 4.125 -0.762 13.481 1.00 53.72 181 PRO A N 1
ATOM 1380 C CA . PRO A 1 181 ? 3.421 -1.866 14.134 1.00 53.72 181 PRO A CA 1
ATOM 1381 C C . PRO A 1 181 ? 3.786 -2.084 15.606 1.00 53.72 181 PRO A C 1
ATOM 1383 O O . PRO A 1 181 ? 2.892 -2.268 16.429 1.00 53.72 181 PRO A O 1
ATOM 1386 N N . GLU A 1 182 ? 5.074 -1.987 15.954 1.00 56.44 182 GLU A N 1
ATOM 1387 C CA . GLU A 1 182 ? 5.565 -2.161 17.331 1.00 56.44 182 GLU A CA 1
ATOM 1388 C C . GLU A 1 182 ? 5.131 -1.040 18.285 1.00 56.44 182 GLU A C 1
ATOM 1390 O O . GLU A 1 182 ? 5.097 -1.233 19.499 1.00 56.44 182 GLU A O 1
ATOM 1395 N N . ARG A 1 183 ? 4.808 0.145 17.752 1.00 65.38 183 ARG A N 1
ATOM 1396 C CA . ARG A 1 183 ? 4.424 1.329 18.538 1.00 65.38 183 ARG A CA 1
ATOM 1397 C C . ARG A 1 183 ? 2.979 1.761 18.327 1.00 65.38 183 ARG A C 1
ATOM 1399 O O . ARG A 1 183 ? 2.551 2.706 18.981 1.00 65.38 183 ARG A O 1
ATOM 1406 N N . SER A 1 184 ? 2.244 1.087 17.440 1.00 86.81 184 SER A N 1
ATOM 1407 C CA . SER A 1 184 ? 0.882 1.449 17.029 1.00 86.81 184 SER A CA 1
ATOM 1408 C C . SER A 1 184 ? 0.771 2.938 16.676 1.00 86.81 184 SER A C 1
ATOM 1410 O O . SER A 1 184 ? -0.040 3.671 17.233 1.00 86.81 184 SER A O 1
ATOM 1412 N N . GLN A 1 185 ? 1.659 3.419 15.801 1.00 88.38 185 GLN A N 1
ATOM 1413 C CA . GLN A 1 185 ? 1.765 4.839 15.445 1.00 88.38 185 GLN A CA 1
ATOM 1414 C C . GLN A 1 185 ? 1.894 5.054 13.942 1.00 88.38 185 GLN A C 1
ATOM 1416 O O . GLN A 1 185 ? 2.504 4.244 13.251 1.00 88.38 185 GLN A O 1
ATOM 1421 N N . VAL A 1 186 ? 1.397 6.196 13.472 1.00 89.62 186 VAL A N 1
ATOM 1422 C CA . VAL A 1 186 ? 1.688 6.768 12.154 1.00 89.62 186 VAL A CA 1
ATOM 1423 C C . VAL A 1 186 ? 2.593 7.981 12.341 1.00 89.62 186 VAL A C 1
ATOM 1425 O O . VAL A 1 186 ? 2.232 8.930 13.038 1.00 89.62 186 VAL A O 1
ATOM 1428 N N . LEU A 1 187 ? 3.776 7.951 11.731 1.00 88.31 187 LEU A N 1
ATOM 1429 C CA . LEU A 1 187 ? 4.805 8.985 11.829 1.00 88.31 187 LEU A CA 1
ATOM 1430 C C . LEU A 1 187 ? 4.815 9.843 10.563 1.00 88.31 187 LEU A C 1
ATOM 1432 O O . LEU A 1 187 ? 5.041 9.344 9.461 1.00 88.31 187 LEU A O 1
ATOM 1436 N N . ILE A 1 188 ? 4.623 11.150 10.723 1.00 86.50 188 ILE A N 1
ATOM 1437 C CA . ILE A 1 188 ? 4.571 12.103 9.612 1.00 86.50 188 ILE A CA 1
ATOM 1438 C C . ILE A 1 188 ? 5.871 12.902 9.593 1.00 86.50 188 ILE A C 1
ATOM 1440 O O . ILE A 1 188 ? 6.224 13.564 10.574 1.00 86.50 188 ILE A O 1
ATOM 1444 N N . TYR A 1 189 ? 6.576 12.859 8.464 1.00 89.00 189 TYR A N 1
ATOM 1445 C CA . TYR A 1 189 ? 7.866 13.518 8.286 1.00 89.00 189 TYR A CA 1
ATOM 1446 C C . TYR A 1 189 ? 7.790 14.709 7.333 1.00 89.00 189 TYR A C 1
ATOM 1448 O O . TYR A 1 189 ? 7.012 14.743 6.385 1.00 89.00 189 TYR A O 1
ATOM 1456 N N . GLU A 1 190 ? 8.663 15.679 7.571 1.00 89.50 190 GLU A N 1
ATOM 1457 C CA . GLU A 1 190 ? 9.004 16.717 6.612 1.00 89.50 190 GLU A CA 1
ATOM 1458 C C . GLU A 1 190 ? 9.965 16.175 5.558 1.00 89.50 190 GLU A C 1
ATOM 1460 O O . GLU A 1 190 ? 11.030 15.651 5.898 1.00 89.50 190 GLU A O 1
ATOM 1465 N N . ARG A 1 191 ? 9.594 16.343 4.288 1.00 91.25 191 ARG A N 1
ATOM 1466 C CA . ARG A 1 191 ? 10.450 16.064 3.138 1.00 91.25 191 ARG A CA 1
ATOM 1467 C C . ARG A 1 191 ? 11.264 17.302 2.781 1.00 91.25 191 ARG A C 1
ATOM 1469 O O . ARG A 1 191 ? 10.694 18.364 2.546 1.00 91.25 191 ARG A O 1
ATOM 1476 N N . ASP A 1 192 ? 12.574 17.136 2.652 1.00 92.44 192 ASP A N 1
ATOM 1477 C CA . ASP A 1 192 ? 13.424 18.088 1.941 1.00 92.44 192 ASP A CA 1
ATOM 1478 C C . ASP A 1 192 ? 13.227 17.896 0.423 1.00 92.44 192 ASP A C 1
ATOM 1480 O O . ASP A 1 192 ? 13.570 16.834 -0.105 1.00 92.44 192 ASP A O 1
ATOM 1484 N N . PRO A 1 193 ? 12.664 18.875 -0.308 1.00 89.62 193 PRO A N 1
ATOM 1485 C CA . PRO A 1 193 ? 12.389 18.725 -1.734 1.00 89.62 193 PRO A CA 1
ATOM 1486 C C . PRO A 1 193 ? 13.653 18.656 -2.601 1.00 89.62 193 PRO A C 1
ATOM 1488 O O . PRO A 1 193 ? 13.571 18.145 -3.716 1.00 89.62 193 PRO A O 1
ATOM 1491 N N . ALA A 1 194 ? 14.801 19.148 -2.121 1.00 91.38 194 ALA A N 1
ATOM 1492 C CA . ALA A 1 194 ? 16.053 19.117 -2.875 1.00 91.38 194 ALA A CA 1
ATOM 1493 C C . ALA A 1 194 ? 16.738 17.747 -2.797 1.00 91.38 194 ALA A C 1
ATOM 1495 O O . ALA A 1 194 ? 17.356 17.306 -3.763 1.00 91.38 194 ALA A O 1
ATOM 1496 N N . THR A 1 195 ? 16.628 17.070 -1.651 1.00 92.94 195 THR A N 1
ATOM 1497 C CA . THR A 1 195 ? 17.360 15.820 -1.377 1.00 92.94 195 THR A CA 1
ATOM 1498 C C . THR A 1 195 ? 16.466 14.590 -1.240 1.00 92.94 195 THR A C 1
ATOM 1500 O 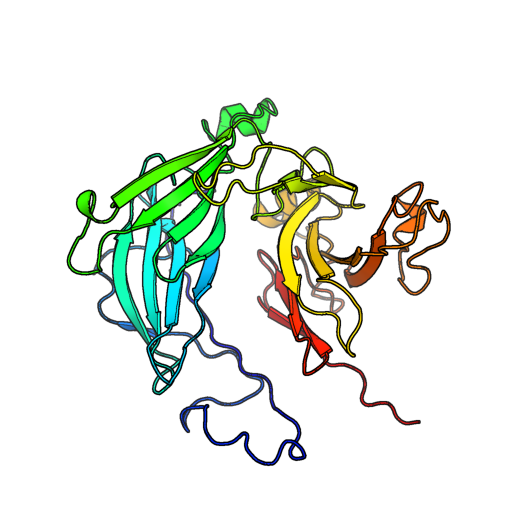O . THR A 1 195 ? 16.969 13.469 -1.230 1.00 92.94 195 THR A O 1
ATOM 1503 N N . ASN A 1 196 ? 15.150 14.782 -1.128 1.00 94.19 196 ASN A N 1
ATOM 1504 C CA . ASN A 1 196 ? 14.161 13.773 -0.743 1.00 94.19 196 ASN A CA 1
ATOM 1505 C C . ASN A 1 196 ? 14.334 13.202 0.674 1.00 94.19 196 ASN A C 1
ATOM 1507 O O . ASN A 1 196 ? 13.621 12.262 1.033 1.00 94.19 196 ASN A O 1
ATOM 1511 N N . ALA A 1 197 ? 15.222 13.758 1.501 1.00 93.94 197 ALA A N 1
ATOM 1512 C CA . ALA A 1 197 ? 15.432 13.288 2.866 1.00 93.94 197 ALA A CA 1
ATOM 1513 C C . ALA A 1 197 ? 14.217 13.567 3.771 1.00 93.94 197 ALA A C 1
ATOM 1515 O O . ALA A 1 197 ? 13.561 14.604 3.654 1.00 93.94 197 ALA A O 1
ATOM 1516 N N . LEU A 1 198 ? 13.946 12.656 4.713 1.00 92.38 198 LEU A N 1
ATOM 1517 C CA . LEU A 1 198 ? 12.894 12.794 5.728 1.00 92.38 198 LEU A CA 1
ATOM 1518 C C . LEU A 1 198 ? 13.497 13.348 7.031 1.00 92.38 198 LEU A C 1
ATOM 1520 O O . LEU A 1 198 ? 13.872 12.621 7.963 1.00 92.38 198 LEU A O 1
ATOM 1524 N N . ILE A 1 199 ? 13.644 14.671 7.067 1.00 84.81 199 ILE A N 1
ATOM 1525 C CA . ILE A 1 199 ? 14.548 15.379 7.986 1.00 84.81 199 ILE A CA 1
ATOM 1526 C C . ILE A 1 199 ? 13.989 15.544 9.405 1.00 84.81 199 ILE A C 1
ATOM 1528 O O . ILE A 1 199 ? 14.719 15.354 10.378 1.00 84.81 199 ILE A O 1
ATOM 1532 N N . ARG A 1 200 ? 12.690 15.830 9.554 1.00 85.38 200 ARG A N 1
ATOM 1533 C CA . ARG A 1 200 ? 12.049 16.101 10.852 1.00 85.38 200 ARG A CA 1
ATOM 1534 C C . ARG A 1 200 ? 10.717 15.375 10.958 1.00 85.38 200 ARG A C 1
ATOM 1536 O O . ARG A 1 200 ? 9.884 15.503 10.071 1.00 85.38 200 ARG A O 1
ATOM 1543 N N . GLN A 1 201 ? 10.490 14.652 12.053 1.00 87.12 201 GLN A N 1
ATOM 1544 C CA . GLN A 1 201 ? 9.147 14.173 12.386 1.00 87.12 201 GLN A CA 1
ATOM 1545 C C . GLN A 1 201 ? 8.303 15.387 12.791 1.00 87.12 201 GLN A C 1
ATOM 1547 O O . GLN A 1 201 ? 8.608 16.035 13.795 1.00 87.12 201 GLN A O 1
ATOM 1552 N N . LYS A 1 202 ? 7.294 15.733 11.986 1.00 83.75 202 LYS A N 1
ATOM 1553 C CA . LYS A 1 202 ? 6.364 16.829 12.286 1.00 83.75 202 LYS A CA 1
ATOM 1554 C C . LYS A 1 202 ? 5.331 16.389 13.308 1.00 83.75 202 LYS A C 1
ATOM 1556 O O . LYS A 1 202 ? 5.101 17.099 14.280 1.00 83.75 202 LYS A O 1
ATOM 1561 N N . TYR A 1 203 ? 4.761 15.205 13.095 1.00 83.00 203 TYR A N 1
ATOM 1562 C CA . TYR A 1 203 ? 3.630 14.705 13.864 1.00 83.00 203 TYR A CA 1
ATOM 1563 C C . TYR A 1 203 ? 3.715 13.193 14.059 1.00 83.00 203 TYR A C 1
ATOM 1565 O O . TYR A 1 203 ? 4.395 12.487 13.311 1.00 83.00 203 TYR A O 1
ATOM 1573 N N . SER A 1 204 ? 3.004 12.703 15.068 1.00 87.69 204 SER A N 1
ATOM 1574 C CA . SER A 1 204 ? 2.763 11.279 15.276 1.00 87.69 204 SER A CA 1
ATOM 1575 C C . SER A 1 204 ? 1.346 11.076 15.778 1.00 87.69 204 SER A C 1
ATOM 1577 O O . SER A 1 204 ? 0.954 11.708 16.758 1.00 87.69 204 SER A O 1
ATOM 1579 N N . ALA A 1 205 ? 0.616 10.169 15.145 1.00 89.12 205 ALA A N 1
ATOM 1580 C CA . ALA A 1 205 ? -0.715 9.763 15.567 1.00 89.12 205 ALA A CA 1
ATOM 1581 C C . ALA A 1 205 ? -0.655 8.336 16.117 1.00 89.12 205 ALA A C 1
ATOM 1583 O O . ALA A 1 205 ? -0.297 7.411 15.390 1.00 89.12 205 ALA A O 1
ATOM 1584 N N . THR A 1 206 ? -0.979 8.155 17.398 1.00 92.06 206 THR A N 1
ATOM 1585 C CA . THR A 1 206 ? -1.145 6.820 17.991 1.00 92.06 206 THR A CA 1
ATOM 1586 C C . THR A 1 206 ? -2.487 6.249 17.558 1.00 92.06 206 THR A C 1
ATOM 1588 O O . THR A 1 206 ? -3.499 6.929 17.665 1.00 92.06 206 THR A O 1
ATOM 1591 N N . VAL A 1 207 ? -2.503 5.008 17.093 1.00 93.06 207 VAL A N 1
ATOM 1592 C CA . VAL A 1 207 ? -3.697 4.301 16.619 1.00 93.06 207 VAL A CA 1
ATOM 1593 C C . VAL A 1 207 ? -3.967 3.078 17.510 1.00 93.06 207 VAL A C 1
ATOM 1595 O O . VAL A 1 207 ? -3.043 2.587 18.156 1.00 93.06 207 VAL A O 1
ATOM 1598 N N . PRO A 1 208 ? -5.209 2.567 17.605 1.00 93.38 208 PRO A N 1
ATOM 1599 C CA . PRO A 1 208 ? -5.556 1.512 18.566 1.00 93.38 208 PRO A CA 1
ATOM 1600 C C . PRO A 1 208 ? -5.256 0.082 18.072 1.00 93.38 208 PRO A C 1
ATOM 1602 O O . PRO A 1 208 ? -5.808 -0.883 18.598 1.00 93.38 208 PRO A O 1
ATOM 1605 N N . PHE A 1 209 ? -4.428 -0.060 17.039 1.00 92.06 209 PHE A N 1
ATOM 1606 C CA . PHE A 1 209 ? -4.086 -1.319 16.377 1.00 92.06 209 PHE A CA 1
ATOM 1607 C C . PHE A 1 209 ? -2.679 -1.229 15.771 1.00 92.06 209 PHE A C 1
ATOM 1609 O O . PHE A 1 209 ? -2.128 -0.137 15.673 1.00 92.06 209 PHE A O 1
ATOM 1616 N N . SER A 1 210 ? -2.099 -2.343 15.319 1.00 90.12 210 SER A N 1
ATOM 1617 C CA . SER A 1 210 ? -0.834 -2.325 14.571 1.00 90.12 210 SER A CA 1
ATOM 1618 C C . SER A 1 210 ? -1.089 -1.836 13.139 1.00 90.12 210 SER A C 1
ATOM 1620 O O . SER A 1 210 ? -1.715 -2.575 12.372 1.00 90.12 210 SER A O 1
ATOM 1622 N N . PRO A 1 211 ? -0.674 -0.607 12.768 1.00 90.94 211 PRO A N 1
ATOM 1623 C CA . PRO A 1 211 ? -0.964 -0.061 11.448 1.00 90.94 211 PRO A CA 1
ATOM 1624 C C . PRO A 1 211 ? -0.194 -0.809 10.363 1.00 90.94 211 PRO A C 1
ATOM 1626 O O . PRO A 1 211 ? 0.960 -1.179 10.566 1.00 90.94 211 PRO A O 1
ATOM 1629 N N . ASP A 1 212 ? -0.839 -0.983 9.217 1.00 88.88 212 ASP A N 1
ATOM 1630 C CA . ASP A 1 212 ? -0.268 -1.574 8.014 1.00 88.88 212 ASP A CA 1
ATOM 1631 C C . ASP A 1 212 ? -0.136 -0.476 6.944 1.00 88.88 212 ASP A C 1
ATOM 1633 O O . ASP A 1 212 ? 0.579 0.503 7.191 1.00 88.88 212 ASP A O 1
ATOM 1637 N N . ASN A 1 213 ? -0.848 -0.558 5.813 1.00 91.06 213 ASN A N 1
ATOM 1638 C CA . ASN A 1 213 ? -0.780 0.480 4.789 1.00 91.06 213 ASN A CA 1
ATOM 1639 C C . ASN A 1 213 ? -1.579 1.730 5.156 1.00 91.06 213 ASN A C 1
ATOM 1641 O O . ASN A 1 213 ? -2.609 1.706 5.842 1.00 91.06 213 ASN A O 1
ATOM 1645 N N . ILE A 1 214 ? -1.116 2.831 4.578 1.00 90.94 214 ILE A N 1
ATOM 1646 C CA . ILE A 1 214 ? -1.735 4.143 4.681 1.00 90.94 214 ILE A CA 1
ATOM 1647 C C . ILE A 1 214 ? -2.062 4.723 3.304 1.00 90.94 214 ILE A C 1
ATOM 1649 O O . ILE A 1 214 ? -1.426 4.396 2.299 1.00 90.94 214 ILE A O 1
ATOM 1653 N N . HIS A 1 215 ? -3.014 5.646 3.263 1.00 90.31 215 HIS A N 1
ATOM 1654 C CA . HIS A 1 215 ? -3.354 6.381 2.054 1.00 90.31 215 HIS A CA 1
ATOM 1655 C C . HIS A 1 215 ? -3.772 7.813 2.381 1.00 90.31 215 HIS A C 1
ATOM 1657 O O . HIS A 1 215 ? -4.552 8.030 3.302 1.00 90.31 215 HIS A O 1
ATOM 1663 N N . PHE A 1 216 ? -3.276 8.782 1.614 1.00 89.12 216 PHE A N 1
ATOM 1664 C CA . PHE A 1 216 ? -3.750 10.164 1.680 1.00 89.12 216 PHE A CA 1
ATOM 1665 C C . PHE A 1 216 ? -4.950 10.325 0.755 1.00 89.12 216 PHE A C 1
ATOM 1667 O O . PHE A 1 216 ? -4.908 9.862 -0.383 1.00 89.12 216 PHE A O 1
ATOM 1674 N N . THR A 1 217 ? -6.007 10.974 1.229 1.00 89.25 217 THR A N 1
ATOM 1675 C CA . THR A 1 217 ? -7.189 11.275 0.419 1.00 89.25 217 THR A CA 1
ATOM 1676 C C . THR A 1 217 ? -7.725 12.660 0.747 1.00 89.25 217 THR A C 1
ATOM 1678 O O . THR A 1 217 ? -7.576 13.154 1.865 1.00 89.25 217 THR A O 1
ATOM 1681 N N . GLU A 1 218 ? -8.361 13.302 -0.224 1.00 86.69 218 GLU A N 1
ATOM 1682 C CA . GLU A 1 218 ? -9.111 14.525 0.041 1.00 86.69 218 GLU A CA 1
ATOM 1683 C C . GLU A 1 218 ? -10.348 14.203 0.906 1.00 86.69 218 GLU A C 1
ATOM 1685 O O . GLU A 1 218 ? -10.920 13.111 0.805 1.00 86.69 218 GLU A O 1
ATOM 1690 N N . PRO A 1 219 ? -10.814 15.127 1.761 1.00 79.12 219 PRO A N 1
ATOM 1691 C CA . PRO A 1 219 ? -12.038 14.907 2.514 1.00 79.12 219 PRO A CA 1
ATOM 1692 C C . PRO A 1 219 ? -13.249 14.794 1.587 1.00 79.12 219 PRO A C 1
ATOM 1694 O O . PRO A 1 219 ? -13.505 15.658 0.745 1.00 79.12 219 PRO A O 1
ATOM 1697 N N . PHE A 1 220 ? -14.065 13.766 1.810 1.00 70.62 220 PHE A N 1
ATOM 1698 C CA . PHE A 1 220 ? -15.382 13.669 1.182 1.00 70.62 220 PHE A CA 1
ATOM 1699 C C . PHE A 1 220 ? -16.252 14.866 1.619 1.00 70.62 220 PHE A C 1
ATOM 1701 O O . PHE A 1 220 ? -16.367 15.131 2.815 1.00 70.62 220 PHE A O 1
ATOM 1708 N N . ASN A 1 221 ? -16.874 15.569 0.662 1.00 66.88 221 ASN A N 1
ATOM 1709 C CA . ASN A 1 221 ? -17.658 16.808 0.846 1.00 66.88 221 ASN A CA 1
ATOM 1710 C C . ASN A 1 221 ? -16.871 18.103 1.156 1.00 66.88 221 ASN A C 1
ATOM 1712 O O . ASN A 1 221 ? -17.438 19.035 1.725 1.00 66.88 221 ASN A O 1
ATOM 1716 N N . GLY A 1 222 ? -15.602 18.214 0.748 1.00 62.22 222 GLY A N 1
ATOM 1717 C CA . GLY A 1 222 ? -14.918 19.518 0.682 1.00 62.22 222 GLY A CA 1
ATOM 1718 C C . GLY A 1 222 ? -14.422 20.078 2.021 1.00 62.22 222 GLY A C 1
ATOM 1719 O O . GLY A 1 222 ? -14.369 21.294 2.200 1.00 62.22 222 GLY A O 1
ATOM 1720 N N . GLY A 1 223 ? -14.061 19.204 2.964 1.00 63.53 223 GLY A N 1
ATOM 1721 C CA . GLY A 1 223 ? -13.317 19.591 4.167 1.00 63.53 223 GLY A CA 1
ATOM 1722 C C . GLY A 1 223 ? -11.924 20.160 3.852 1.00 63.53 223 GLY A C 1
ATOM 1723 O O . GLY A 1 223 ? -11.404 20.011 2.747 1.00 63.53 223 GLY A O 1
ATOM 1724 N N . SER A 1 224 ? -11.300 20.818 4.832 1.00 65.06 224 SER A N 1
ATOM 1725 C CA . SER A 1 224 ? -9.957 21.393 4.689 1.00 65.06 224 SER A CA 1
ATOM 1726 C C . SER A 1 224 ? -8.857 20.405 5.097 1.00 65.06 2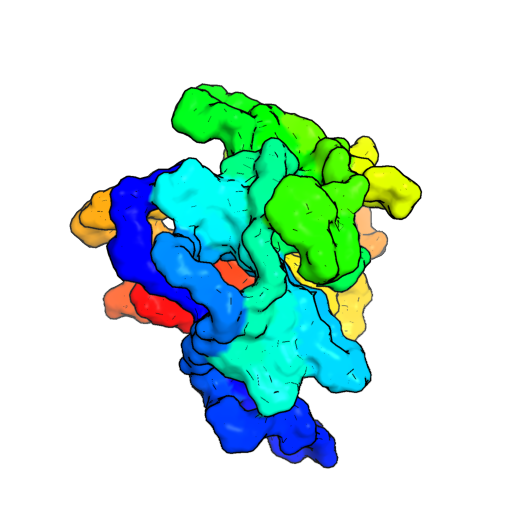24 SER A C 1
ATOM 1728 O O . SER A 1 224 ? -8.811 19.998 6.257 1.00 65.06 224 SER A O 1
ATOM 1730 N N . GLY A 1 225 ? -7.922 20.120 4.186 1.00 74.31 225 GLY A N 1
ATOM 1731 C CA . GLY A 1 225 ? -6.723 19.306 4.442 1.00 74.31 225 GLY A CA 1
ATOM 1732 C C . GLY A 1 225 ? -6.915 17.813 4.157 1.00 74.31 225 GLY A C 1
ATOM 1733 O O . GLY A 1 225 ? -8.015 17.299 4.281 1.00 74.31 225 GLY A O 1
ATOM 1734 N N . GLU A 1 226 ? -5.851 17.120 3.752 1.00 86.62 226 GLU A N 1
ATOM 1735 C CA . GLU A 1 226 ? -5.895 15.690 3.406 1.00 86.62 226 GLU A CA 1
ATOM 1736 C C . GLU A 1 226 ? -6.154 14.808 4.643 1.00 86.62 226 GLU A C 1
ATOM 1738 O O . GLU A 1 226 ? -5.513 14.971 5.683 1.00 86.62 226 GLU A O 1
ATOM 1743 N N . GLU A 1 227 ? -7.068 13.844 4.525 1.00 91.12 227 GLU A N 1
ATOM 1744 C CA . GLU A 1 227 ? -7.255 12.763 5.497 1.00 91.12 227 GLU A CA 1
ATOM 1745 C C . GLU A 1 227 ? -6.201 11.670 5.265 1.00 91.12 227 GLU A C 1
ATOM 1747 O O . GLU A 1 227 ? -5.823 11.382 4.126 1.00 91.12 227 GLU A O 1
ATOM 1752 N N . ILE A 1 228 ? -5.766 11.007 6.339 1.00 92.25 228 ILE A N 1
ATOM 1753 C CA . ILE A 1 228 ? -4.913 9.815 6.246 1.00 92.25 228 ILE A CA 1
ATOM 1754 C C . ILE A 1 228 ? -5.749 8.598 6.613 1.00 92.25 228 ILE A C 1
ATOM 1756 O O . ILE A 1 228 ? -6.147 8.430 7.765 1.00 92.25 228 ILE A O 1
ATOM 1760 N N . ILE A 1 229 ? -5.999 7.731 5.641 1.00 94.69 229 ILE A N 1
ATOM 1761 C CA . ILE A 1 229 ? -6.642 6.442 5.862 1.00 94.69 229 ILE A CA 1
ATOM 1762 C C . ILE A 1 229 ? -5.583 5.451 6.319 1.00 94.69 229 ILE A C 1
ATOM 1764 O O . ILE A 1 229 ? -4.546 5.314 5.675 1.00 94.69 229 ILE A O 1
ATOM 1768 N N . VAL A 1 230 ? -5.843 4.767 7.427 1.00 94.69 230 VAL A N 1
ATOM 1769 C CA . VAL A 1 230 ? -4.925 3.806 8.037 1.00 94.69 230 VAL A CA 1
ATOM 1770 C C . VAL A 1 230 ? -5.682 2.508 8.239 1.00 94.69 230 VAL A C 1
ATOM 1772 O O . VAL A 1 230 ? -6.666 2.476 8.981 1.00 94.69 230 VAL A O 1
ATOM 1775 N N . ALA A 1 231 ? -5.233 1.447 7.578 1.00 95.06 231 ALA A N 1
ATOM 1776 C CA . ALA A 1 231 ? -5.696 0.094 7.844 1.00 95.06 231 ALA A CA 1
ATOM 1777 C C . ALA A 1 231 ? -4.700 -0.619 8.755 1.00 95.06 231 ALA A C 1
ATOM 1779 O O . ALA A 1 231 ? -3.526 -0.251 8.826 1.00 95.06 231 ALA A O 1
ATOM 1780 N N . GLY A 1 232 ? -5.161 -1.638 9.464 1.00 92.25 232 GLY A N 1
ATOM 1781 C CA . GLY A 1 232 ? -4.263 -2.486 10.220 1.00 92.25 232 GLY A CA 1
ATOM 1782 C C . GLY A 1 232 ? -4.991 -3.499 11.074 1.00 92.25 232 GLY A C 1
ATOM 1783 O O . GLY A 1 232 ? -6.150 -3.847 10.836 1.00 92.25 232 GLY A O 1
ATOM 1784 N N . HIS A 1 233 ? -4.271 -3.977 12.082 1.00 91.50 233 HIS A N 1
ATOM 1785 C CA . HIS A 1 233 ? -4.596 -5.233 12.738 1.00 91.50 233 HIS A CA 1
ATOM 1786 C C . HIS A 1 233 ? -4.760 -5.041 14.242 1.00 91.50 233 HIS A C 1
ATOM 1788 O O . HIS A 1 233 ? -3.779 -4.728 14.925 1.00 91.50 233 HIS A O 1
ATOM 1794 N N . PRO A 1 234 ? -5.969 -5.236 14.796 1.00 93.19 234 PRO A N 1
ATOM 1795 C CA . PRO A 1 234 ? -6.212 -5.069 16.229 1.00 93.19 234 PRO A CA 1
ATOM 1796 C C . PRO A 1 234 ? -5.368 -5.993 17.116 1.00 93.19 234 PRO A C 1
ATOM 1798 O O . PRO A 1 234 ? -5.067 -5.639 18.253 1.00 93.19 234 PRO A O 1
ATOM 1801 N N . ASN A 1 235 ? -4.994 -7.174 16.611 1.00 88.69 235 ASN A N 1
ATOM 1802 C CA . ASN A 1 235 ? -4.218 -8.172 17.342 1.00 88.69 235 ASN A CA 1
ATOM 1803 C C . ASN A 1 235 ? -3.272 -8.934 16.396 1.00 88.69 235 ASN A C 1
ATOM 1805 O O . ASN A 1 235 ? -3.693 -9.797 15.628 1.00 88.69 235 ASN A O 1
ATOM 1809 N N . PHE A 1 236 ? -1.977 -8.619 16.451 1.00 81.69 236 PHE A N 1
ATOM 1810 C CA . PHE A 1 236 ? -0.960 -9.213 15.574 1.00 81.69 236 PHE A CA 1
ATOM 1811 C C . PHE A 1 236 ? -0.784 -10.745 15.737 1.00 81.69 236 PHE A C 1
ATOM 1813 O O . PHE A 1 236 ? -0.681 -11.450 14.725 1.00 81.69 236 PHE A O 1
ATOM 1820 N N . PRO A 1 237 ? -0.793 -11.313 16.964 1.00 86.9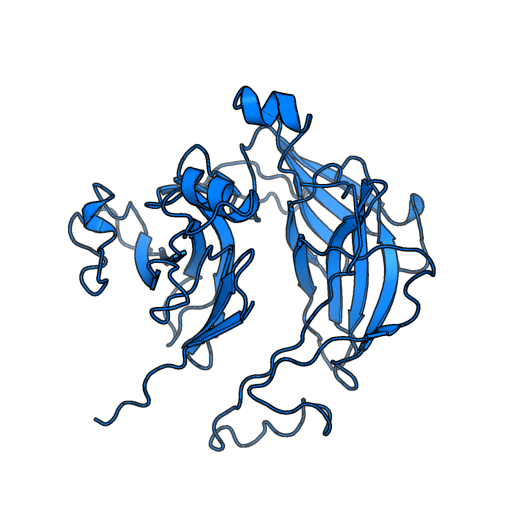4 237 PRO A N 1
ATOM 1821 C CA . PRO A 1 237 ? -0.864 -12.761 17.174 1.00 86.94 237 PRO A CA 1
ATOM 1822 C C . PRO A 1 237 ? -1.955 -13.495 16.384 1.00 86.94 237 PRO A C 1
ATOM 1824 O O . PRO A 1 237 ? -1.694 -14.592 15.880 1.00 86.94 237 PRO A O 1
ATOM 1827 N N . ASP A 1 238 ? -3.140 -12.901 16.229 1.00 91.38 238 ASP A N 1
ATOM 1828 C CA . ASP A 1 238 ? -4.251 -13.536 15.510 1.00 91.38 238 ASP A CA 1
ATOM 1829 C C . ASP A 1 238 ? -3.923 -13.682 14.017 1.00 91.38 238 ASP A C 1
ATOM 1831 O O . ASP A 1 238 ? -4.132 -14.746 13.434 1.00 91.38 238 ASP A O 1
ATOM 1835 N N . ILE A 1 239 ? -3.278 -12.677 13.414 1.00 88.00 239 ILE A N 1
ATOM 1836 C CA . ILE A 1 239 ? -2.781 -12.761 12.030 1.00 88.00 239 ILE A CA 1
ATOM 1837 C C . ILE A 1 239 ? -1.769 -13.897 11.891 1.00 88.00 239 ILE A C 1
ATOM 1839 O O . ILE A 1 239 ? -1.784 -14.630 10.909 1.00 88.00 239 ILE A O 1
ATOM 1843 N N . THR A 1 240 ? -0.880 -14.060 12.875 1.00 86.19 240 THR A N 1
ATOM 1844 C CA . THR A 1 240 ? 0.130 -15.128 12.850 1.00 86.19 240 THR A CA 1
ATOM 1845 C C . THR A 1 240 ? -0.536 -16.505 12.889 1.00 86.19 240 THR A C 1
ATOM 1847 O O . THR A 1 240 ? -0.073 -17.440 12.234 1.00 86.19 240 THR A O 1
ATOM 1850 N N . ALA A 1 241 ? -1.642 -16.643 13.627 1.00 90.00 241 ALA A N 1
ATOM 1851 C CA . ALA A 1 241 ? -2.441 -17.862 13.648 1.00 90.00 241 ALA A CA 1
ATOM 1852 C C . ALA A 1 241 ? -3.136 -18.129 12.300 1.00 90.00 241 ALA A C 1
ATOM 1854 O O . ALA A 1 241 ? -3.076 -19.265 11.822 1.00 90.00 241 ALA A O 1
ATOM 1855 N N . VAL A 1 242 ? -3.714 -17.097 11.672 1.00 90.19 242 VAL A N 1
ATOM 1856 C CA . VAL A 1 242 ? -4.312 -17.171 10.325 1.00 90.19 242 VAL A CA 1
ATOM 1857 C C . VAL A 1 242 ? -3.257 -17.538 9.275 1.00 90.19 242 VAL A C 1
ATOM 1859 O O . VAL A 1 242 ? -3.432 -18.498 8.532 1.00 90.19 242 VAL A O 1
ATOM 1862 N N . ALA A 1 243 ? -2.106 -16.861 9.269 1.00 86.56 243 ALA A N 1
ATOM 1863 C CA . ALA A 1 243 ? -1.001 -17.117 8.341 1.00 86.56 243 ALA A CA 1
ATOM 1864 C C . ALA A 1 243 ? -0.409 -18.532 8.485 1.00 86.56 243 ALA A C 1
ATOM 1866 O O . ALA A 1 243 ? 0.088 -19.107 7.518 1.00 86.56 243 ALA A O 1
ATOM 1867 N N . ALA A 1 244 ? -0.465 -19.105 9.690 1.00 87.50 244 ALA A N 1
ATOM 1868 C CA . ALA A 1 244 ? -0.065 -20.484 9.961 1.00 87.50 244 ALA A CA 1
ATOM 1869 C C . ALA A 1 244 ? -1.157 -21.519 9.622 1.00 87.50 244 ALA A C 1
ATOM 1871 O O . ALA A 1 244 ? -0.975 -22.701 9.919 1.00 87.50 244 ALA A O 1
ATOM 1872 N N . ASN A 1 245 ? -2.280 -21.090 9.033 1.00 87.88 245 ASN A N 1
ATOM 1873 C CA . ASN A 1 245 ? -3.437 -21.917 8.694 1.00 87.88 245 ASN A CA 1
ATOM 1874 C C . ASN A 1 245 ? -3.954 -22.744 9.889 1.00 87.88 245 ASN A C 1
ATOM 1876 O O . ASN A 1 245 ? -4.285 -23.927 9.763 1.00 87.88 245 ASN A O 1
ATOM 1880 N N . LYS A 1 246 ? -3.962 -22.148 11.091 1.00 92.69 246 LYS A N 1
ATOM 1881 C CA . LYS A 1 246 ? -4.507 -22.809 12.282 1.00 92.69 246 LYS A CA 1
ATOM 1882 C C . LYS A 1 246 ? -6.027 -22.902 12.161 1.00 92.69 246 LYS A C 1
ATOM 1884 O O . LYS A 1 246 ? -6.696 -21.900 11.930 1.00 92.69 246 LYS A O 1
ATOM 1889 N N . THR A 1 247 ? -6.576 -24.096 12.369 1.00 91.75 247 THR A N 1
ATOM 1890 C CA . THR A 1 247 ? -8.023 -24.340 12.305 1.00 91.75 247 THR A CA 1
ATOM 1891 C C . THR A 1 247 ? -8.794 -23.392 13.226 1.00 91.75 247 THR A C 1
ATOM 1893 O O . THR A 1 247 ? -8.502 -23.318 14.419 1.00 91.75 247 THR A O 1
ATOM 1896 N N . GLY A 1 248 ? -9.785 -22.690 12.669 1.00 89.81 248 GLY A N 1
ATOM 1897 C CA . GLY A 1 248 ? -10.647 -21.760 13.403 1.00 89.81 248 GLY A CA 1
ATOM 1898 C C . GLY A 1 248 ? -9.985 -20.437 13.801 1.00 89.81 248 GLY A C 1
ATOM 1899 O O . GLY A 1 248 ? -10.587 -19.672 14.551 1.00 89.81 248 GLY A O 1
ATOM 1900 N N . ALA A 1 249 ? -8.759 -20.159 13.344 1.00 93.75 249 ALA A N 1
ATOM 1901 C CA . ALA A 1 249 ? -8.142 -18.857 13.552 1.00 93.75 249 ALA A CA 1
ATOM 1902 C C . ALA A 1 249 ? -8.876 -17.784 12.739 1.00 93.75 249 ALA A C 1
ATOM 1904 O O . ALA A 1 249 ? -9.102 -17.948 11.543 1.00 93.75 249 ALA A O 1
ATOM 1905 N N . VAL A 1 250 ? -9.203 -16.675 13.396 1.00 94.44 250 VAL A N 1
ATOM 1906 C CA . VAL A 1 250 ? -9.788 -15.476 12.789 1.00 94.44 250 VAL A CA 1
ATOM 1907 C C . VAL A 1 250 ? -9.005 -14.267 13.275 1.00 94.44 250 VAL A C 1
ATOM 1909 O O . VAL A 1 250 ? -8.496 -14.272 14.394 1.00 94.44 250 VAL A O 1
ATOM 1912 N N . ALA A 1 251 ? -8.908 -13.235 12.443 1.00 94.94 251 ALA A N 1
ATOM 1913 C CA . ALA A 1 251 ? -8.206 -12.007 12.783 1.00 94.94 251 ALA A CA 1
ATOM 1914 C C . ALA A 1 251 ? -9.040 -10.797 12.363 1.00 94.94 251 ALA A C 1
ATOM 1916 O O . ALA A 1 251 ? -9.437 -10.664 11.204 1.00 94.94 251 ALA A O 1
ATOM 1917 N N . ALA A 1 252 ? -9.300 -9.924 13.333 1.00 95.94 252 ALA A N 1
ATOM 1918 C CA . ALA A 1 252 ? -10.124 -8.739 13.161 1.00 95.94 252 ALA A CA 1
ATOM 1919 C C . ALA A 1 252 ? -9.512 -7.724 12.180 1.00 95.94 252 ALA A C 1
ATOM 1921 O O . ALA A 1 252 ? -8.306 -7.715 11.934 1.00 95.94 252 ALA A O 1
ATOM 1922 N N . SER A 1 253 ? -10.362 -6.829 11.683 1.00 96.31 253 SER A N 1
ATOM 1923 C CA . SER A 1 253 ? -9.990 -5.724 10.795 1.00 96.31 253 SER A CA 1
ATOM 1924 C C . SER A 1 253 ? -10.389 -4.393 11.408 1.00 96.31 253 SER A C 1
ATOM 1926 O O . SER A 1 253 ? -11.473 -4.282 11.992 1.00 96.31 253 SER A O 1
ATOM 1928 N N . TRP A 1 254 ? -9.554 -3.372 11.226 1.00 97.25 254 TRP A N 1
ATOM 1929 C CA . TRP A 1 254 ? -9.874 -1.999 11.605 1.00 97.25 254 TRP A CA 1
ATOM 1930 C C . TRP A 1 254 ? -9.254 -1.023 10.610 1.00 97.25 254 TRP A C 1
ATOM 1932 O O . TRP A 1 254 ? -8.054 -1.061 10.336 1.00 97.25 254 TRP A O 1
ATOM 1942 N N . VAL A 1 255 ? -10.088 -0.133 10.077 1.00 97.56 255 VAL A N 1
ATOM 1943 C CA . VAL A 1 255 ? -9.653 0.991 9.248 1.00 97.56 255 VAL A CA 1
ATOM 1944 C C . VAL A 1 255 ? -10.176 2.289 9.843 1.00 97.56 255 VAL A C 1
ATOM 1946 O O . VAL A 1 255 ? -11.365 2.398 10.157 1.00 97.56 255 VAL A O 1
ATOM 1949 N N . ILE A 1 256 ? -9.296 3.277 9.981 1.00 96.50 256 ILE A N 1
ATOM 1950 C CA . ILE A 1 256 ? -9.625 4.613 10.487 1.00 96.50 256 ILE A CA 1
ATOM 1951 C C . ILE A 1 256 ? -9.214 5.687 9.480 1.00 96.50 256 ILE A C 1
ATOM 1953 O O . ILE A 1 256 ? -8.328 5.474 8.655 1.00 96.50 256 ILE A O 1
ATOM 1957 N N . ALA A 1 257 ? -9.827 6.858 9.591 1.00 94.88 257 ALA A N 1
ATOM 1958 C CA . ALA A 1 257 ? -9.334 8.106 9.035 1.00 94.88 257 ALA A CA 1
ATOM 1959 C C . ALA A 1 257 ? -8.742 8.952 10.167 1.00 94.88 257 ALA A C 1
ATOM 1961 O O . ALA A 1 257 ? -9.413 9.196 11.171 1.00 94.88 257 ALA A O 1
ATOM 1962 N N . ILE A 1 258 ? -7.510 9.421 9.994 1.00 93.12 258 ILE A N 1
ATOM 1963 C CA . ILE A 1 258 ? -6.936 10.519 10.770 1.00 93.12 258 ILE A CA 1
ATOM 1964 C C . ILE A 1 258 ? -7.300 11.805 10.033 1.00 93.12 258 ILE A C 1
ATOM 1966 O O . ILE A 1 258 ? -6.933 11.989 8.872 1.00 93.12 258 ILE A O 1
ATOM 1970 N N . VAL A 1 259 ? -8.038 12.679 10.708 1.00 91.50 259 VAL A N 1
ATOM 1971 C CA . VAL A 1 259 ? -8.619 13.890 10.126 1.00 91.50 259 VAL A CA 1
ATOM 1972 C C . VAL A 1 259 ? -7.931 15.109 10.741 1.00 91.50 259 VAL A C 1
ATOM 1974 O O . VAL A 1 259 ? -8.071 15.320 11.950 1.00 91.50 259 VAL A O 1
ATOM 1977 N N . PRO A 1 260 ? -7.190 15.918 9.962 1.00 87.69 260 PRO A N 1
ATOM 1978 C CA . PRO A 1 260 ? -6.568 17.137 10.468 1.00 87.69 260 PRO A CA 1
ATOM 1979 C C . PRO A 1 260 ? -7.594 18.136 11.013 1.00 87.69 260 PRO A C 1
ATOM 1981 O O . PRO A 1 260 ? -8.684 18.304 10.472 1.00 87.69 260 PRO A O 1
ATOM 1984 N N . GLN A 1 261 ? -7.223 18.842 12.076 1.00 84.88 261 GLN A N 1
ATOM 1985 C CA . GLN A 1 261 ? -8.023 19.882 12.720 1.00 84.88 261 GLN A CA 1
ATOM 1986 C C . GLN A 1 261 ? -7.127 21.097 12.981 1.00 84.88 261 GLN A C 1
ATOM 1988 O O . GLN A 1 261 ? -6.601 21.271 14.077 1.00 84.88 261 GLN A O 1
ATOM 1993 N N . ALA A 1 262 ? -6.926 21.920 11.944 1.00 69.19 262 ALA A N 1
ATOM 1994 C CA . ALA A 1 262 ? -5.905 22.976 11.895 1.00 69.19 262 ALA A CA 1
ATOM 1995 C C . ALA A 1 262 ? -5.956 23.999 13.050 1.00 69.19 262 ALA A C 1
ATOM 1997 O O . ALA A 1 262 ? -4.931 24.584 13.385 1.00 69.19 262 ALA A O 1
ATOM 1998 N N . GLU A 1 263 ? -7.119 24.197 13.674 1.00 74.00 263 GLU A N 1
ATOM 1999 C CA . GLU A 1 263 ? -7.322 25.175 14.754 1.00 74.00 263 GLU A CA 1
ATOM 2000 C C . GLU A 1 263 ? -7.411 24.542 16.153 1.00 74.00 263 GLU A C 1
ATOM 2002 O O . GLU A 1 263 ? -7.594 25.240 17.153 1.00 74.00 263 GLU A O 1
ATOM 2007 N N . LYS A 1 264 ? -7.282 23.215 16.258 1.00 78.12 264 LYS A N 1
ATOM 2008 C CA . LYS A 1 264 ? -7.474 22.505 17.521 1.00 78.12 264 LYS A CA 1
ATOM 2009 C C . LYS A 1 264 ? -6.165 22.373 18.299 1.00 78.12 264 LYS A C 1
ATOM 2011 O O . LYS A 1 264 ? -5.304 21.561 17.966 1.00 78.12 264 LYS A O 1
ATOM 2016 N N . ASN A 1 265 ? -6.078 23.122 19.396 1.00 78.88 265 ASN A N 1
ATOM 2017 C CA . ASN A 1 265 ? -4.945 23.089 20.330 1.00 78.88 265 ASN A CA 1
ATOM 2018 C C . ASN A 1 265 ? -5.158 22.167 21.544 1.00 78.88 265 ASN A C 1
ATOM 2020 O O . ASN A 1 265 ? -4.219 21.922 22.296 1.00 78.88 265 ASN A O 1
ATOM 2024 N N . GLU A 1 266 ? -6.372 21.659 21.743 1.00 85.12 266 GLU A N 1
ATOM 2025 C CA . GLU A 1 266 ? -6.739 20.789 22.866 1.00 85.12 266 GLU A CA 1
ATOM 2026 C C . GLU A 1 266 ? -7.094 19.394 22.365 1.00 85.12 266 GLU A C 1
ATOM 2028 O O . GLU A 1 266 ? -7.460 19.234 21.211 1.00 85.12 266 GLU A O 1
ATOM 2033 N N . THR A 1 267 ? -7.012 18.373 23.212 1.00 90.19 267 THR A N 1
ATOM 2034 C CA . THR A 1 267 ? -7.382 17.002 22.833 1.00 90.19 267 THR A CA 1
ATOM 2035 C C . THR A 1 267 ? -8.777 16.651 23.343 1.00 90.19 267 THR A C 1
ATOM 2037 O O . THR A 1 267 ? -9.137 17.085 24.436 1.00 90.19 267 THR A O 1
ATOM 2040 N N . SER A 1 268 ? -9.530 15.813 22.627 1.00 91.00 268 SER A N 1
ATOM 2041 C CA . SER A 1 268 ? -10.793 15.260 23.133 1.00 91.00 268 SER A CA 1
ATOM 2042 C C . SER A 1 268 ? -10.586 13.874 23.735 1.00 91.00 268 SER A C 1
ATOM 2044 O O . SER A 1 268 ? -9.829 13.069 23.194 1.00 91.00 268 SER A O 1
ATOM 2046 N N . VAL A 1 269 ? -11.294 13.584 24.827 1.00 92.69 269 VAL A N 1
ATOM 2047 C CA . VAL A 1 269 ? -11.389 12.238 25.424 1.00 92.69 269 VAL A CA 1
ATOM 2048 C C . VAL A 1 269 ? -12.598 11.458 24.898 1.00 92.69 269 VAL A C 1
ATOM 2050 O O . VAL A 1 269 ? -12.639 10.239 25.006 1.00 92.69 269 VAL A O 1
ATOM 2053 N N . GLU A 1 270 ? -13.569 12.147 24.296 1.00 93.94 270 GLU A N 1
ATOM 2054 C CA . GLU A 1 270 ? -14.749 11.558 23.665 1.00 93.94 270 GLU A CA 1
ATOM 2055 C C . GLU A 1 270 ? -14.717 11.867 22.169 1.00 93.94 270 GLU A C 1
ATOM 2057 O O . GLU A 1 270 ? -14.800 13.018 21.737 1.00 93.94 270 GLU A O 1
ATOM 2062 N N . PHE A 1 271 ? -14.530 10.826 21.372 1.00 94.31 271 PHE A N 1
ATOM 2063 C CA . PHE A 1 271 ? -14.438 10.886 19.919 1.00 94.31 271 PHE A CA 1
ATOM 2064 C C . PHE A 1 271 ? -14.741 9.493 19.367 1.00 94.31 271 PHE A C 1
ATOM 2066 O O . PHE A 1 271 ? -14.761 8.525 20.124 1.00 94.31 271 PHE A O 1
ATOM 2073 N N . ASP A 1 272 ? -15.021 9.395 18.068 1.00 96.06 272 ASP A N 1
ATOM 2074 C CA . ASP A 1 272 ? -15.365 8.127 17.407 1.00 96.06 272 ASP A CA 1
ATOM 2075 C C . ASP A 1 272 ? -16.545 7.355 18.048 1.00 96.06 272 ASP A C 1
ATOM 2077 O O . ASP A 1 272 ? -16.622 6.130 18.013 1.00 96.06 272 ASP A O 1
ATOM 2081 N N . LEU A 1 273 ? -17.502 8.076 18.643 1.00 95.75 273 LEU A N 1
ATOM 2082 C CA . LEU A 1 273 ? -18.616 7.476 19.393 1.00 95.75 273 LEU A CA 1
ATOM 2083 C C . LEU A 1 273 ? -19.646 6.750 18.509 1.00 95.75 273 LEU A C 1
ATOM 2085 O O . LEU A 1 273 ? -20.472 5.999 19.021 1.00 95.75 273 LEU A O 1
ATOM 2089 N N . GLU A 1 274 ? -19.613 6.974 17.193 1.00 93.81 274 GLU A N 1
ATOM 2090 C CA . GLU A 1 274 ? -20.466 6.277 16.220 1.00 93.81 274 GLU A CA 1
ATOM 2091 C C . GLU A 1 274 ? -19.996 4.835 15.956 1.00 93.81 274 GLU A C 1
ATOM 2093 O O . GLU A 1 274 ? -20.759 4.026 15.424 1.00 93.81 274 GLU A O 1
ATOM 2098 N N . ALA A 1 275 ? -18.746 4.504 16.294 1.00 96.12 275 ALA A N 1
ATOM 2099 C CA . ALA A 1 275 ? -18.171 3.197 16.016 1.00 96.12 275 ALA A CA 1
ATOM 2100 C C . ALA A 1 275 ? -18.638 2.134 17.029 1.00 96.12 275 ALA A C 1
ATOM 2102 O O . ALA A 1 275 ? -18.705 2.422 18.227 1.00 96.12 275 ALA A O 1
ATOM 2103 N N . PRO A 1 276 ? -18.878 0.875 16.599 1.00 95.00 276 PRO A N 1
ATOM 2104 C CA . PRO A 1 276 ? -19.205 -0.228 17.509 1.00 95.00 276 PRO A CA 1
ATOM 2105 C C . PRO A 1 276 ? -18.188 -0.410 18.641 1.00 95.00 276 PRO A C 1
ATOM 2107 O O . PRO A 1 276 ? -18.565 -0.659 19.785 1.00 95.00 276 PRO A O 1
ATOM 2110 N N . VAL A 1 277 ? -16.897 -0.266 18.329 1.00 96.06 277 VAL A N 1
ATOM 2111 C CA . VAL A 1 277 ? -15.830 -0.133 19.324 1.00 96.06 277 VAL A CA 1
ATOM 2112 C C . VAL A 1 277 ? -15.145 1.207 19.096 1.00 96.06 277 VAL A C 1
ATOM 2114 O O . VAL A 1 277 ? -14.270 1.316 18.242 1.00 96.06 277 VAL A O 1
ATOM 2117 N N . SER A 1 278 ? -15.532 2.223 19.864 1.00 96.94 278 SER A N 1
ATOM 2118 C CA . SER A 1 278 ? -14.930 3.556 19.760 1.00 96.94 278 SER A CA 1
ATOM 2119 C C . SER A 1 278 ? -13.415 3.530 19.995 1.00 96.94 278 SER A C 1
ATOM 2121 O O . SER A 1 278 ? -12.932 2.896 20.944 1.00 96.94 278 SER A O 1
ATOM 2123 N N . ILE A 1 279 ? -12.666 4.288 19.188 1.00 96.69 279 ILE A N 1
ATOM 2124 C CA . ILE A 1 279 ? -11.237 4.553 19.416 1.00 96.69 279 ILE A CA 1
ATOM 2125 C C . ILE A 1 279 ? -10.996 5.172 20.806 1.00 96.69 279 ILE A C 1
ATOM 2127 O O . ILE A 1 279 ? -10.003 4.829 21.454 1.00 96.69 279 ILE A O 1
ATOM 2131 N N . SER A 1 280 ? -11.910 6.000 21.325 1.00 95.88 280 SER A N 1
ATOM 2132 C CA . SER A 1 280 ? -11.772 6.610 22.659 1.00 95.88 280 SER A CA 1
ATOM 2133 C C . SER A 1 280 ? -11.821 5.600 23.812 1.00 95.88 280 SER A C 1
ATOM 2135 O O . SER A 1 280 ? -11.397 5.898 24.924 1.00 95.88 280 SER A O 1
ATOM 2137 N N . SER A 1 281 ? -12.276 4.366 23.559 1.00 95.25 281 SER A N 1
ATOM 2138 C CA . SER A 1 281 ? -12.183 3.264 24.531 1.00 95.25 281 SER A CA 1
ATOM 2139 C C . SER A 1 281 ? -10.790 2.620 24.598 1.00 95.25 281 SER A C 1
ATOM 2141 O O . SER A 1 281 ? -10.519 1.813 25.490 1.00 95.25 281 SER A O 1
ATOM 2143 N N . LYS A 1 282 ? -9.918 2.928 23.630 1.00 94.50 282 LYS A N 1
ATOM 2144 C CA . LYS A 1 282 ? -8.578 2.344 23.466 1.00 94.50 282 LYS A CA 1
ATOM 2145 C C . LYS A 1 282 ? -7.464 3.365 23.656 1.00 94.50 282 LYS A C 1
ATOM 2147 O O . LYS A 1 282 ? -6.375 2.989 24.081 1.00 94.50 282 LYS A O 1
ATOM 2152 N N . LEU A 1 283 ? -7.733 4.631 23.351 1.00 94.00 283 LEU A N 1
ATOM 2153 C CA . LEU A 1 283 ? -6.791 5.736 23.479 1.00 94.00 283 LEU A CA 1
ATOM 2154 C C . LEU A 1 283 ? -7.312 6.766 24.477 1.00 94.00 283 LEU A C 1
ATOM 2156 O O . LEU A 1 283 ? -8.509 7.004 24.576 1.00 94.00 283 LEU A O 1
ATOM 2160 N N . THR A 1 284 ? -6.394 7.417 25.188 1.00 91.31 284 THR A N 1
ATOM 2161 C CA . THR A 1 284 ? -6.734 8.451 26.176 1.00 91.31 284 THR A CA 1
ATOM 2162 C C . THR A 1 284 ? -7.252 9.737 25.542 1.00 91.31 284 THR A C 1
ATOM 2164 O O . THR A 1 284 ? -7.964 10.486 26.202 1.00 91.31 284 THR A O 1
ATOM 2167 N N . SER A 1 285 ? -6.858 10.027 24.300 1.00 92.31 285 SER A N 1
ATOM 2168 C CA . SER A 1 285 ? -7.324 11.190 23.550 1.00 92.31 285 SER A CA 1
ATOM 2169 C C . SER A 1 285 ? -7.075 11.046 22.047 1.00 92.31 285 SER A C 1
ATOM 2171 O O . SER A 1 285 ? -6.323 10.166 21.623 1.00 92.31 285 SER A O 1
ATOM 2173 N N . ASP A 1 286 ? -7.701 11.907 21.242 1.00 89.62 286 ASP A N 1
ATOM 2174 C CA . ASP A 1 286 ? -7.584 11.886 19.777 1.00 89.62 286 ASP A CA 1
ATOM 2175 C C . ASP A 1 286 ? -6.340 12.590 19.213 1.00 89.62 286 ASP A C 1
ATOM 2177 O O . ASP A 1 286 ? -5.986 12.370 18.057 1.00 89.62 286 ASP A O 1
ATOM 2181 N N . GLY A 1 287 ? -5.634 13.362 20.042 1.00 86.62 287 GLY A N 1
ATOM 2182 C CA . GLY A 1 287 ? -4.404 14.075 19.694 1.00 86.62 287 GLY A CA 1
ATOM 2183 C C . GLY A 1 287 ? -4.594 15.576 19.451 1.00 86.62 287 GLY A C 1
ATOM 2184 O O . GLY A 1 287 ? -5.702 16.105 19.479 1.00 86.62 287 GLY A O 1
ATOM 2185 N N . VAL A 1 288 ? -3.478 16.293 19.287 1.00 87.31 288 VAL A N 1
ATOM 2186 C CA . VAL A 1 288 ? -3.466 17.748 19.048 1.00 87.31 288 VAL A CA 1
ATOM 2187 C C . VAL A 1 288 ? -3.408 17.995 17.547 1.00 87.31 288 VAL A C 1
ATOM 2189 O O . VAL A 1 288 ? -2.526 17.464 16.882 1.00 87.31 288 VAL A O 1
ATOM 2192 N N . GLY A 1 289 ? -4.308 18.823 17.017 1.00 86.31 289 GLY A N 1
ATOM 2193 C CA . GLY A 1 289 ? -4.338 19.158 15.591 1.00 86.31 289 GLY A CA 1
ATOM 2194 C C . GLY A 1 289 ? -4.939 18.082 14.679 1.00 86.31 289 GLY A C 1
ATOM 2195 O O . GLY A 1 289 ? -4.878 18.227 13.459 1.00 86.31 289 GLY A O 1
ATOM 2196 N N . TRP A 1 290 ? -5.526 17.018 15.232 1.00 89.31 290 TRP A N 1
ATOM 2197 C CA . TRP A 1 290 ? -6.287 16.010 14.489 1.00 89.31 290 TRP A CA 1
ATOM 2198 C C . TRP A 1 290 ? -7.345 15.341 15.372 1.00 89.31 290 TRP A C 1
ATOM 2200 O O . TRP A 1 290 ? -7.346 15.468 16.595 1.00 89.31 290 TRP A O 1
ATOM 2210 N N . THR A 1 291 ? -8.254 14.622 14.723 1.00 92.50 291 THR A N 1
ATOM 2211 C CA . THR A 1 291 ? -9.131 13.631 15.346 1.00 92.50 291 THR A CA 1
ATOM 2212 C C . THR A 1 291 ? -9.080 12.331 14.549 1.00 92.50 291 THR A C 1
ATOM 2214 O O . THR A 1 291 ? -8.429 12.258 13.503 1.00 92.50 291 THR A O 1
ATOM 2217 N N . MET A 1 292 ? -9.753 11.291 15.030 1.00 94.19 292 MET A N 1
ATOM 2218 C CA . MET A 1 292 ? -9.829 10.007 14.341 1.00 94.19 292 MET A CA 1
ATOM 2219 C C . MET A 1 292 ? -11.272 9.542 14.230 1.00 94.19 292 MET A C 1
ATOM 2221 O O . MET A 1 292 ? -12.064 9.722 15.154 1.00 94.19 292 MET A O 1
ATOM 2225 N N . LYS A 1 293 ? -11.590 8.917 13.098 1.00 94.69 293 LYS A N 1
ATOM 2226 C CA . LYS A 1 293 ? -12.887 8.293 12.846 1.00 94.69 293 LYS A CA 1
ATOM 2227 C C . LYS A 1 293 ? -12.691 6.878 12.331 1.00 94.69 293 LYS A C 1
ATOM 2229 O O . LYS A 1 293 ? -11.950 6.664 11.375 1.00 94.69 293 LYS A O 1
ATOM 2234 N N . THR A 1 294 ? -13.390 5.920 12.914 1.00 96.88 294 THR A N 1
ATOM 2235 C CA . THR A 1 294 ? -13.492 4.565 12.388 1.00 96.88 294 THR A CA 1
ATOM 2236 C C . THR A 1 294 ? -14.285 4.582 11.085 1.00 96.88 294 THR A C 1
ATOM 2238 O O . THR A 1 294 ? -15.409 5.078 11.021 1.00 96.88 294 THR A O 1
ATOM 2241 N N . LEU A 1 295 ? -13.685 4.024 10.033 1.00 95.75 295 LEU A N 1
ATOM 2242 C CA . LEU A 1 295 ? -14.337 3.805 8.742 1.00 95.75 295 LEU A CA 1
ATOM 2243 C C . LEU A 1 295 ? -14.878 2.382 8.617 1.00 95.75 295 LEU A C 1
ATOM 2245 O O . LEU A 1 295 ? -15.909 2.168 7.986 1.00 95.75 295 LEU A O 1
ATOM 2249 N N . PHE A 1 296 ? -14.181 1.412 9.210 1.00 96.50 296 PHE A N 1
ATOM 2250 C CA . PHE A 1 296 ? -14.568 0.009 9.155 1.00 96.50 296 PHE A CA 1
ATOM 2251 C C . PHE A 1 296 ? -14.043 -0.769 10.362 1.00 96.50 296 PHE A C 1
ATOM 2253 O O . PHE A 1 296 ? -12.902 -0.573 10.785 1.00 96.50 296 PHE A O 1
ATOM 2260 N N . GLN A 1 297 ? -14.866 -1.691 10.866 1.00 96.50 297 GLN A N 1
ATOM 2261 C CA . GLN A 1 297 ? -14.515 -2.675 11.886 1.00 96.50 297 GLN A CA 1
ATOM 2262 C C . GLN A 1 297 ? -15.135 -4.024 11.545 1.00 96.50 297 GLN A C 1
ATOM 2264 O O . GLN A 1 297 ? -16.290 -4.101 11.124 1.00 96.50 297 GLN A O 1
ATOM 2269 N N . SER A 1 298 ? -14.387 -5.096 11.783 1.00 96.25 298 SER A N 1
ATOM 2270 C CA . SER A 1 298 ? -14.908 -6.453 11.670 1.00 96.25 298 SER A CA 1
ATOM 2271 C C . SER A 1 298 ? -14.221 -7.405 12.638 1.00 96.25 298 SER A C 1
ATOM 2273 O O . SER A 1 298 ? -13.038 -7.246 12.930 1.00 96.25 298 SER A O 1
ATOM 2275 N N . SER A 1 299 ? -14.946 -8.433 13.084 1.00 94.88 299 SER A N 1
ATOM 2276 C CA . SER A 1 299 ? -14.373 -9.562 13.825 1.00 94.88 299 SER A CA 1
ATOM 2277 C C . SER A 1 299 ? -13.458 -10.441 12.966 1.00 94.88 299 SER A C 1
ATOM 2279 O O . SER A 1 299 ? -12.707 -11.235 13.521 1.00 94.88 299 SER A O 1
ATOM 2281 N N . GLY A 1 300 ? -13.530 -10.323 11.633 1.00 94.69 300 GLY A N 1
ATOM 2282 C CA . GLY A 1 300 ? -12.791 -11.170 10.693 1.00 94.69 300 GLY A CA 1
ATOM 2283 C C . GLY A 1 300 ? -13.364 -12.577 10.508 1.00 94.69 300 GLY A C 1
ATOM 2284 O O . GLY A 1 300 ? -12.783 -13.383 9.796 1.00 94.69 300 GLY A O 1
ATOM 2285 N N . ASP A 1 301 ? -14.498 -12.883 11.134 1.00 94.12 301 ASP A N 1
ATOM 2286 C CA . ASP A 1 301 ? -15.183 -14.168 10.980 1.00 94.12 301 ASP A CA 1
ATOM 2287 C C . ASP A 1 301 ? -16.018 -14.166 9.690 1.00 94.12 301 ASP A C 1
ATOM 2289 O O . ASP A 1 301 ? -17.152 -13.679 9.679 1.00 94.12 301 ASP A O 1
ATOM 2293 N N . GLU A 1 302 ? -15.441 -14.663 8.593 1.00 91.38 302 GLU A N 1
ATOM 2294 C CA . GLU A 1 302 ? -16.078 -14.675 7.267 1.00 91.38 302 GLU A CA 1
ATOM 2295 C C . GLU A 1 302 ? -17.373 -15.506 7.235 1.00 91.38 302 GLU A C 1
ATOM 2297 O O . GLU A 1 302 ? -18.322 -15.125 6.546 1.00 91.38 302 GLU A O 1
ATOM 2302 N N . GLU A 1 303 ? -17.495 -16.562 8.050 1.00 91.25 303 GLU A N 1
ATOM 2303 C CA . GLU A 1 303 ? -18.733 -17.354 8.159 1.00 91.25 303 GLU A CA 1
ATOM 2304 C C . GLU A 1 303 ? -19.896 -16.536 8.742 1.00 91.25 303 GLU A C 1
ATOM 2306 O O . GLU A 1 303 ? -21.067 -16.803 8.461 1.00 91.25 303 GLU A O 1
ATOM 2311 N N . LYS A 1 304 ? -19.580 -15.503 9.530 1.00 92.31 304 LYS A N 1
ATOM 2312 C CA . LYS A 1 304 ? -20.546 -14.543 10.084 1.00 92.31 304 LYS A CA 1
ATOM 2313 C C . LYS A 1 304 ? -20.631 -13.243 9.280 1.00 92.31 304 LYS A C 1
ATOM 2315 O O . LYS A 1 304 ? -21.199 -12.265 9.767 1.00 92.31 304 LYS A O 1
ATOM 2320 N N . GLY A 1 305 ? -20.086 -13.220 8.063 1.00 90.00 305 GLY A N 1
ATOM 2321 C CA . GLY A 1 305 ? -20.073 -12.041 7.194 1.00 90.00 305 GLY A CA 1
ATOM 2322 C C . GLY A 1 305 ? -19.043 -10.981 7.593 1.00 90.00 305 GLY A C 1
ATOM 2323 O O . GLY A 1 305 ? -19.172 -9.820 7.207 1.00 90.00 305 GLY A O 1
ATOM 2324 N N . GLY A 1 306 ? -18.043 -11.353 8.394 1.00 93.12 306 GLY A N 1
ATOM 2325 C CA . GLY A 1 306 ? -16.887 -10.516 8.685 1.00 93.12 306 GLY A CA 1
ATOM 2326 C C . GLY A 1 306 ? -15.913 -10.420 7.507 1.00 93.12 306 GLY A C 1
ATOM 2327 O O . GLY A 1 306 ? -16.026 -11.145 6.527 1.00 93.12 306 GLY A O 1
ATOM 2328 N N . PHE A 1 307 ? -14.943 -9.514 7.618 1.00 95.06 307 PHE A N 1
ATOM 2329 C CA . PHE A 1 307 ? -13.856 -9.346 6.657 1.00 95.06 307 PHE A CA 1
ATOM 2330 C C . PHE A 1 307 ? -12.521 -9.295 7.415 1.00 95.06 307 PHE A C 1
ATOM 2332 O O . PHE A 1 307 ? -12.356 -8.403 8.258 1.00 95.06 307 PHE A O 1
ATOM 2339 N N . PRO A 1 308 ? -11.591 -10.235 7.184 1.00 94.69 308 PRO A N 1
ATOM 2340 C CA . PRO A 1 308 ? -10.406 -10.403 8.020 1.00 94.69 308 PRO A CA 1
ATOM 2341 C C . PRO A 1 308 ? -9.185 -9.603 7.541 1.00 94.69 308 PRO A C 1
ATOM 2343 O O . PRO A 1 308 ? -9.065 -9.260 6.365 1.00 94.69 308 PRO A O 1
ATOM 2346 N N . VAL A 1 309 ? -8.266 -9.345 8.481 1.00 92.19 309 VAL A N 1
ATOM 2347 C CA . VAL A 1 309 ? -6.879 -8.882 8.254 1.00 92.19 309 VAL A CA 1
ATOM 2348 C C . VAL A 1 309 ? -6.762 -7.700 7.277 1.00 92.19 309 VAL A C 1
ATOM 2350 O O . VAL A 1 309 ? -6.028 -7.760 6.289 1.00 92.19 309 VAL A O 1
ATOM 2353 N N . SER A 1 310 ? -7.489 -6.609 7.520 1.00 94.56 310 SER A N 1
ATOM 2354 C CA . SER A 1 310 ? -7.411 -5.403 6.685 1.00 94.56 310 SER A CA 1
ATOM 2355 C C . SER A 1 310 ? -5.982 -4.867 6.563 1.00 94.56 310 SER A C 1
ATOM 2357 O O . SER A 1 310 ? -5.378 -4.484 7.562 1.00 94.56 310 SER A O 1
ATOM 2359 N N . THR A 1 311 ? -5.468 -4.778 5.337 1.00 91.81 311 THR A N 1
ATOM 2360 C CA . THR A 1 311 ? -4.126 -4.244 5.050 1.00 91.81 311 THR A CA 1
ATOM 2361 C C . THR A 1 311 ? -4.158 -2.876 4.398 1.00 91.81 311 THR A C 1
ATOM 2363 O O . THR A 1 311 ? -3.255 -2.081 4.623 1.00 91.81 311 THR A O 1
ATOM 2366 N N . THR A 1 312 ? -5.197 -2.580 3.614 1.00 93.56 312 THR A N 1
ATOM 2367 C CA . THR A 1 312 ? -5.340 -1.313 2.886 1.00 93.56 312 THR A CA 1
ATOM 2368 C C . THR A 1 312 ? -6.781 -0.845 2.955 1.00 93.56 312 THR A C 1
ATOM 2370 O O . THR A 1 312 ? -7.692 -1.635 2.721 1.00 93.56 312 THR A O 1
ATOM 2373 N N . GLY A 1 313 ? -6.978 0.446 3.215 1.00 94.94 313 GLY A N 1
ATOM 2374 C CA . GLY A 1 313 ? -8.256 1.134 3.072 1.00 94.94 313 GLY A CA 1
ATOM 2375 C C . GLY A 1 313 ? -8.111 2.327 2.133 1.00 94.94 313 GLY A C 1
ATOM 2376 O O . GLY A 1 313 ? -7.142 3.075 2.237 1.00 94.94 313 GLY A O 1
ATOM 2377 N N . LEU A 1 314 ? -9.071 2.515 1.233 1.00 94.06 314 LEU A N 1
ATOM 2378 C CA . LEU A 1 314 ? -9.158 3.656 0.324 1.00 94.06 314 LEU A CA 1
ATOM 2379 C C . LEU A 1 314 ? -10.551 4.268 0.427 1.00 94.06 314 LEU A C 1
ATOM 2381 O O . LEU A 1 314 ? -11.546 3.552 0.513 1.00 94.06 314 LEU A O 1
ATOM 2385 N N . LYS A 1 315 ? -10.632 5.593 0.372 1.00 92.00 315 LYS A N 1
ATOM 2386 C CA . LYS A 1 315 ? -11.894 6.333 0.358 1.00 92.00 315 LYS A CA 1
ATOM 2387 C C . LYS 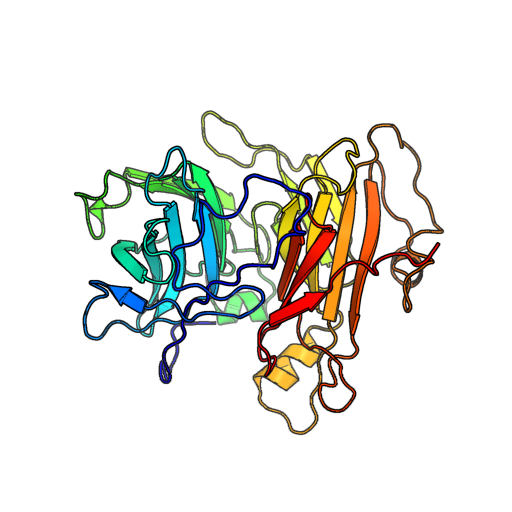A 1 315 ? -11.885 7.251 -0.852 1.00 92.00 315 LYS A C 1
ATOM 2389 O O . LYS A 1 315 ? -10.994 8.088 -0.971 1.00 92.00 315 LYS A O 1
ATOM 2394 N N . ASP A 1 316 ? -12.847 7.055 -1.744 1.00 89.38 316 ASP A N 1
ATOM 2395 C CA . ASP A 1 316 ? -13.020 7.887 -2.928 1.00 89.38 316 ASP A CA 1
ATOM 2396 C C . ASP A 1 316 ? -13.664 9.223 -2.520 1.00 89.38 316 ASP A C 1
ATOM 2398 O O . ASP A 1 316 ? -14.817 9.226 -2.072 1.00 89.38 316 ASP A O 1
ATOM 2402 N N . PRO A 1 317 ? -12.954 10.356 -2.664 1.00 86.12 317 PRO A N 1
ATOM 2403 C CA . PRO A 1 317 ? -13.458 11.661 -2.250 1.00 86.12 317 PRO A CA 1
ATOM 2404 C C . PRO A 1 317 ? -14.608 12.174 -3.125 1.00 86.12 317 PRO A C 1
ATOM 2406 O O . PRO A 1 317 ? -15.308 13.098 -2.717 1.00 86.12 317 PRO A O 1
ATOM 2409 N N . GLN A 1 318 ? -14.830 11.590 -4.307 1.00 83.38 318 GLN A N 1
ATOM 2410 C CA . GLN A 1 318 ? -15.897 12.000 -5.222 1.00 83.38 318 GLN A CA 1
ATOM 2411 C C . GLN A 1 318 ? -17.196 11.250 -4.933 1.00 83.38 318 GLN A C 1
ATOM 2413 O O . GLN A 1 318 ? -18.263 11.852 -4.858 1.00 83.38 318 GLN A O 1
ATOM 2418 N N . THR A 1 319 ? -17.116 9.929 -4.760 1.00 84.25 319 THR A N 1
ATOM 2419 C CA . THR A 1 319 ? -18.311 9.083 -4.589 1.00 84.25 319 THR A CA 1
ATOM 2420 C C . THR A 1 319 ? -18.613 8.734 -3.136 1.00 84.25 319 THR A C 1
ATOM 2422 O O . THR A 1 319 ? -19.722 8.301 -2.831 1.00 84.25 319 THR A O 1
ATOM 2425 N N . GLY A 1 320 ? -17.637 8.881 -2.239 1.00 87.69 320 GLY A N 1
ATOM 2426 C CA . GLY A 1 320 ? -17.714 8.410 -0.858 1.00 87.69 320 GLY A CA 1
ATOM 2427 C C . GLY A 1 320 ? -17.580 6.891 -0.721 1.00 87.69 320 GLY A C 1
ATOM 2428 O O . GLY A 1 320 ? -17.666 6.378 0.394 1.00 87.69 320 GLY A O 1
ATOM 2429 N N . ASN A 1 321 ? -17.368 6.159 -1.822 1.00 91.62 321 ASN A N 1
ATOM 2430 C CA . ASN A 1 321 ? -17.121 4.723 -1.769 1.00 91.62 321 ASN A CA 1
ATOM 2431 C C . ASN A 1 321 ? -15.858 4.433 -0.957 1.00 91.62 321 ASN A C 1
ATOM 2433 O O . ASN A 1 321 ? -14.819 5.075 -1.129 1.00 91.62 321 ASN A O 1
ATOM 2437 N N . PHE A 1 322 ? -15.949 3.421 -0.107 1.00 94.38 322 PHE A N 1
ATOM 2438 C CA . PHE A 1 322 ? -14.839 2.905 0.670 1.00 94.38 322 PHE A CA 1
ATOM 2439 C C . PHE A 1 322 ? -14.440 1.528 0.140 1.00 94.38 322 PHE A C 1
ATOM 2441 O O . PHE A 1 322 ? -15.291 0.665 -0.074 1.00 94.38 322 PHE A O 1
ATOM 2448 N N . TYR A 1 323 ? -13.147 1.326 -0.072 1.00 95.12 323 TYR A N 1
ATOM 2449 C CA . TYR A 1 323 ? -12.563 0.092 -0.581 1.00 95.12 323 TYR A CA 1
ATOM 2450 C C . TYR A 1 323 ? -11.574 -0.435 0.440 1.00 95.12 323 TYR A C 1
ATOM 2452 O O . TYR A 1 323 ? -10.818 0.336 1.029 1.00 95.12 323 TYR A O 1
ATOM 2460 N N . MET A 1 324 ? -11.537 -1.747 0.618 1.00 95.00 324 MET A N 1
ATOM 2461 C CA . MET A 1 324 ? -10.605 -2.369 1.543 1.00 95.00 324 MET A CA 1
ATOM 2462 C C . MET A 1 324 ? -10.106 -3.698 1.000 1.00 95.00 324 MET A C 1
ATOM 2464 O O . MET A 1 324 ? -10.888 -4.482 0.469 1.00 95.00 324 MET A O 1
ATOM 2468 N N . SER A 1 325 ? -8.815 -3.966 1.175 1.00 94.31 325 SER A N 1
ATOM 2469 C CA . SER A 1 325 ? -8.234 -5.288 0.941 1.00 94.31 325 SER A CA 1
ATOM 2470 C C . SER A 1 325 ? -7.786 -5.920 2.250 1.00 94.31 325 SER A C 1
ATOM 2472 O O . SER A 1 325 ? -7.342 -5.216 3.161 1.00 94.31 325 SER A O 1
ATOM 2474 N N . GLY A 1 326 ? -7.876 -7.246 2.321 1.00 92.38 326 GLY A N 1
ATOM 2475 C CA . GLY A 1 326 ? -7.443 -8.032 3.472 1.00 92.38 326 GLY A CA 1
ATOM 2476 C C . GLY A 1 326 ? -6.412 -9.078 3.074 1.00 92.38 326 GLY A C 1
ATOM 2477 O O . GLY A 1 326 ? -6.509 -9.671 1.998 1.00 92.38 326 GLY A O 1
ATOM 2478 N N . LEU A 1 327 ? -5.413 -9.309 3.924 1.00 87.12 327 LEU A N 1
ATOM 2479 C CA . LEU A 1 327 ? -4.463 -10.400 3.725 1.00 87.12 327 LEU A CA 1
ATOM 2480 C C . LEU A 1 327 ? -5.157 -11.725 4.066 1.00 87.12 327 LEU A C 1
ATOM 2482 O O . LEU A 1 327 ? -5.714 -11.871 5.145 1.00 87.12 327 LEU A O 1
ATOM 2486 N N . TYR A 1 328 ? -5.112 -12.700 3.161 1.00 87.44 328 TYR A N 1
ATOM 2487 C CA . TYR A 1 328 ? -5.778 -14.005 3.324 1.00 87.44 328 TYR A CA 1
ATOM 2488 C C . TYR A 1 328 ? -7.316 -13.983 3.352 1.00 87.44 328 TYR A C 1
ATOM 2490 O O . TYR A 1 328 ? -7.903 -15.034 3.564 1.00 87.44 328 TYR A O 1
ATOM 2498 N N . ALA A 1 329 ? -7.968 -12.841 3.117 1.00 90.62 329 ALA A N 1
ATOM 2499 C CA . ALA A 1 329 ? -9.423 -12.795 2.971 1.00 90.62 329 ALA A CA 1
ATOM 2500 C C . ALA A 1 329 ? -9.848 -13.516 1.682 1.00 90.62 329 ALA A C 1
ATOM 2502 O O . ALA A 1 329 ? -9.338 -13.181 0.607 1.00 90.62 329 ALA A O 1
ATOM 2503 N N . ASP A 1 330 ? -10.811 -14.438 1.757 1.00 85.50 330 ASP A N 1
ATOM 2504 C CA . ASP A 1 330 ? -11.243 -15.246 0.605 1.00 85.50 330 ASP A CA 1
ATOM 2505 C C . ASP A 1 330 ? -11.787 -14.373 -0.539 1.00 85.50 330 ASP A C 1
ATOM 2507 O O . ASP A 1 330 ? -11.539 -14.625 -1.723 1.00 85.50 330 ASP A O 1
ATOM 2511 N N . GLY A 1 331 ? -12.501 -13.297 -0.191 1.00 81.44 331 GLY A N 1
ATOM 2512 C CA . GLY A 1 331 ? -13.010 -12.315 -1.154 1.00 81.44 331 GLY A CA 1
ATOM 2513 C C . GLY A 1 331 ? -11.957 -11.330 -1.678 1.00 81.44 331 GLY A C 1
ATOM 2514 O O . GLY A 1 331 ? -12.174 -10.704 -2.717 1.00 81.44 331 GLY A O 1
ATOM 2515 N N . GLY A 1 332 ? -10.834 -11.166 -0.971 1.00 88.19 332 GLY A N 1
ATOM 2516 C CA . GLY A 1 332 ? -9.717 -10.260 -1.280 1.00 88.19 332 GLY A CA 1
ATOM 2517 C C . GLY A 1 332 ? -10.018 -8.750 -1.239 1.00 88.19 332 GLY A C 1
ATOM 2518 O O . GLY A 1 332 ? -9.159 -7.971 -0.828 1.00 88.19 332 GLY A O 1
ATOM 2519 N N . LEU A 1 333 ? -11.221 -8.325 -1.641 1.00 92.62 333 LEU A N 1
ATOM 2520 C CA . LEU A 1 333 ? -11.667 -6.934 -1.753 1.00 92.62 333 LEU A CA 1
ATOM 2521 C C . LEU A 1 333 ? -13.088 -6.770 -1.191 1.00 92.62 333 LEU A C 1
ATOM 2523 O O . LEU A 1 333 ? -14.010 -7.475 -1.596 1.00 92.62 333 LEU A O 1
ATOM 2527 N N . LEU A 1 334 ? -13.272 -5.772 -0.331 1.00 93.88 334 LEU A N 1
ATOM 2528 C CA . LEU A 1 334 ? -14.568 -5.265 0.115 1.00 93.88 334 LEU A CA 1
ATOM 2529 C C . LEU A 1 334 ? -14.811 -3.879 -0.493 1.00 93.88 334 LEU A C 1
ATOM 2531 O O . LEU A 1 334 ? -13.905 -3.043 -0.517 1.00 93.88 334 LEU A O 1
ATOM 2535 N N . VAL A 1 335 ? -16.045 -3.614 -0.931 1.00 93.81 335 VAL A N 1
ATOM 2536 C CA . VAL A 1 335 ? -16.484 -2.280 -1.364 1.00 93.81 335 VAL A CA 1
ATOM 2537 C C . VAL A 1 335 ? -17.746 -1.884 -0.606 1.00 93.81 335 VAL A C 1
ATOM 2539 O O . VAL A 1 335 ? -18.789 -2.521 -0.744 1.00 93.81 335 VAL A O 1
ATOM 2542 N N . CYS A 1 336 ? -17.657 -0.806 0.166 1.00 92.56 336 CYS A N 1
ATOM 2543 C CA . CYS A 1 336 ? -18.775 -0.192 0.870 1.00 92.56 336 CYS A CA 1
ATOM 2544 C C . CYS A 1 336 ? -19.205 1.070 0.124 1.00 92.56 336 CYS A C 1
ATOM 2546 O O . CYS A 1 336 ? -18.391 1.955 -0.139 1.00 92.56 336 CYS A O 1
ATOM 2548 N N . LYS A 1 337 ? -20.494 1.171 -0.198 1.00 90.44 337 LYS A N 1
ATOM 2549 C CA . LYS A 1 337 ? -21.076 2.367 -0.817 1.00 90.44 337 LYS A CA 1
ATOM 2550 C C . LYS A 1 337 ? -21.808 3.179 0.253 1.00 90.44 337 LYS A C 1
ATOM 2552 O O . LYS A 1 337 ? -22.463 2.563 1.100 1.00 90.44 337 LYS A O 1
ATOM 2557 N N . PRO A 1 338 ? -21.742 4.522 0.234 1.00 85.50 338 PRO A N 1
ATOM 2558 C CA . PRO A 1 338 ? -22.577 5.339 1.103 1.00 85.50 338 PRO A CA 1
ATOM 2559 C C . PRO A 1 338 ? -24.044 4.950 0.935 1.00 85.50 338 PRO A C 1
ATOM 2561 O O . PRO A 1 338 ? -24.506 4.706 -0.183 1.00 85.50 338 PRO A O 1
ATOM 2564 N N . SER A 1 339 ? -24.795 4.894 2.034 1.00 78.50 339 SER A N 1
ATOM 2565 C CA . SER A 1 339 ? -26.239 4.705 1.943 1.00 78.50 339 SER A CA 1
ATOM 2566 C C . SER A 1 339 ? -26.826 5.850 1.121 1.00 78.50 339 SER A C 1
ATOM 2568 O O . SER A 1 339 ? -26.658 7.013 1.491 1.00 78.50 339 SER A O 1
ATOM 2570 N N . SER A 1 340 ? -27.530 5.540 0.031 1.00 60.81 340 SER A N 1
ATOM 2571 C CA . SER A 1 340 ? -28.386 6.517 -0.640 1.00 60.81 340 SER A CA 1
ATOM 2572 C C . SER A 1 340 ? -29.432 6.949 0.381 1.00 60.81 340 SER A C 1
ATOM 2574 O O . SER A 1 340 ? -30.356 6.181 0.663 1.00 60.81 340 SER A O 1
ATOM 2576 N N . GLY A 1 341 ? -29.242 8.107 1.013 1.00 46.12 341 GLY A N 1
ATOM 2577 C CA . GLY A 1 341 ? -30.167 8.604 2.019 1.00 46.12 341 GLY A CA 1
ATOM 2578 C C . GLY A 1 341 ? -31.581 8.577 1.449 1.00 46.12 341 GLY A C 1
ATOM 2579 O O . GLY A 1 341 ? -31.880 9.275 0.483 1.00 46.12 341 GLY A O 1
ATOM 2580 N N . LYS A 1 342 ? -32.455 7.744 2.016 1.00 35.81 342 LYS A N 1
ATOM 2581 C CA . LYS A 1 342 ? -33.867 8.098 2.029 1.00 35.81 342 LYS A CA 1
ATOM 2582 C C . LYS A 1 342 ? -33.981 9.121 3.149 1.00 35.81 342 LYS A C 1
ATOM 2584 O O . LYS A 1 342 ? -33.884 8.739 4.312 1.00 35.81 342 LYS A O 1
ATOM 2589 N N . ASN A 1 343 ? -34.045 10.393 2.756 1.00 36.34 343 ASN A N 1
ATOM 2590 C CA . ASN A 1 343 ? -34.497 11.473 3.631 1.00 36.34 343 ASN A CA 1
ATOM 2591 C C . ASN A 1 343 ? -35.847 11.125 4.255 1.00 36.34 343 ASN A C 1
ATOM 2593 O O . ASN A 1 343 ? -36.679 10.520 3.532 1.00 36.34 343 ASN A O 1
#

Sequence (343 aa):
MGPLKDPNPRGGLWLYVPSRNASDGNDSKYLASKVAADKAHRITFKNYPEGHDFHPLGIAIWPSLAGQPSNLYAINHARERTVIEHFTINPATPTEAEHVRTISSFHSLSANGLALTSPDAFYVTNDHFITLIESVLGLPLAFVSHVTLNPPTHKGPDAIASATFAKLFVPFPNGVAVSSPERSQVLIYERDPATNALIRQKYSATVPFSPDNIHFTEPFNGGSGEEIIVAGHPNFPDITAVAANKTGAVAASWVIAIVPQAEKNETSVEFDLEAPVSISSKLTSDGVGWTMKTLFQSSGDEEKGGFPVSTTGLKDPQTGNFYMSGLYADGGLLVCKPSSGKN

InterPro domains:
  IPR011042 Six-bladed beta-propeller, TolB-like [G3DSA:2.120.10.30] (5-337)
  IPR051288 Serum paraoxonase/arylesterase [PTHR11799] (38-267)

Foldseek 3Di:
DDPDPDLPPADFDWDAAADDDVVVPPPPPQAQPPDDHPDIATADEAPDDPPWGFDFAAKDWADDDPQFWIWIWTFGSTNPFTWIWIWTAGSNHRSYTYTLAIGDDPQCRQWHYWDDPDSFKIKTWHQDPDPPVCVVVVFQFTFIKIWGADPSVAYYPNRTPDMDTLTGRQHRAADQQGFHLVQQKGWHFDADPVPRHRDDGPDMWRFQHRWAHKDWDDAAPDDPDIKIKTKFFNDPVLVVCVVVVPPPRFTKIWIKIKAFDQPFQDWDLDDQPVDPDRRSVRDRTQDGRTGMYTPDIFRRPVVVVTNGAWRDWDADSHQRKIKTAHDPGPVRIDIDGPPPDPD

Secondary structure (DSSP, 8-state):
--S-S--PSP---EEEEPPPPTTSTTGGGSS-TT--TTEEEEPEEESPPTT----EEEEEEEPP-TTPPEEEEEEEE-SS-EEEEEEEE-TTSTTEEEEEEEE--GGGTTEEEEEEEETTEEEEEES-SSHHHHHHHT----EEEEEEEPPTT--GGGGEEEEEEEEES-SS--SSSEEETTTTEEEEEEE-TTT--EEEEEEEEE-SSEEEEEEEEPPTTS-SS-EEEEEEES-HHHHHHHHTT-TT----EEEEEEEE-TT--S--SS--TTSSS-GGGTSS---SSEEEEEEEEE---GGGT----EEEEEE-TTT--EEEEETT-TT-EEEEPPP----

Nearest PDB structures (foldseek):
  3sre-assembly1_A  TM=8.022E-01  e=1.705E-12  synthetic construct
  1v04-assembly1_A  TM=7.855E-01  e=1.960E-11  Homo sapiens
  5ezn-assembly1_E  TM=3.555E-01  e=1.449E-01  Plasmodium falciparum 3D7
  7pi7-assembly1_A  TM=3.956E-01  e=1.954E+00  Plasmodium falciparum 3D7
  7pi7-assembly2_D  TM=3.626E-01  e=2.833E+00  Plasmodium falciparum 3D7

Organism: Gymnopilus junonius (NCBI:txid109634)